Protein AF-A0A2V7WAG4-F1 (afdb_monomer_lite)

Foldseek 3Di:
DDDDDDPDPPWDAKDKKWKKKWKWKDALQHTDDIDIAIWMWTQGPVGIDIDSDDDVVFVVQQVVLVVLQNVLDDNHWTKMWMWMQMPVGIDIWIWTDDQHDIFIAGSVCSVVVVVLRVVQNVADADDDDDDQAQFKEKEPQLNCLQVCCQLPFVCVQVVHDDDDADPQKDKDWDWDQDFQHSVDDTGTHTAEIAIDGPDFDDDDDQHKYQDDWRHWDADNVQQKIKTWGPWIDTPRGTHHIDMDIDHSVQSRVFWRGFDDDKGWGRWDQDDDPNTTDIYTTIGGTTMGHGD

Structure (mmCIF, N/CA/C/O backbone):
data_AF-A0A2V7WAG4-F1
#
_entry.id   AF-A0A2V7WAG4-F1
#
loop_
_atom_site.group_PDB
_atom_site.id
_atom_site.type_symbol
_atom_site.label_atom_id
_atom_site.label_alt_id
_atom_site.label_comp_id
_atom_site.label_asym_id
_atom_site.label_entity_id
_atom_site.label_seq_id
_atom_site.pdbx_PDB_ins_code
_atom_site.Cartn_x
_atom_site.Cartn_y
_atom_site.Cartn_z
_atom_site.occupancy
_atom_site.B_iso_or_equiv
_atom_site.auth_seq_id
_atom_site.auth_comp_id
_atom_site.auth_asym_id
_atom_site.auth_atom_id
_atom_site.pdbx_PDB_model_num
ATOM 1 N N . MET A 1 1 ? 25.179 47.670 -33.819 1.00 42.16 1 MET A N 1
ATOM 2 C CA . MET A 1 1 ? 24.301 46.865 -32.946 1.00 42.16 1 MET A CA 1
ATOM 3 C C . MET A 1 1 ? 24.818 45.440 -32.989 1.00 42.16 1 MET A C 1
ATOM 5 O O . MET A 1 1 ? 24.729 44.817 -34.038 1.00 42.16 1 MET A O 1
ATOM 9 N N . ALA A 1 2 ? 25.477 44.987 -31.924 1.00 39.41 2 ALA A N 1
ATOM 10 C CA . ALA A 1 2 ? 25.965 43.616 -31.824 1.00 39.41 2 ALA A CA 1
ATOM 11 C C . ALA A 1 2 ? 24.781 42.707 -31.466 1.00 39.41 2 ALA A C 1
ATOM 13 O O . ALA A 1 2 ? 24.094 42.962 -30.478 1.00 39.41 2 ALA A O 1
ATOM 14 N N . GLY A 1 3 ? 24.513 41.707 -32.305 1.00 39.19 3 GLY A N 1
ATOM 15 C CA . GLY A 1 3 ? 23.484 40.703 -32.058 1.00 39.19 3 GLY A CA 1
ATOM 16 C C . GLY A 1 3 ? 23.883 39.831 -30.874 1.00 39.19 3 GLY A C 1
ATOM 17 O O . GLY A 1 3 ? 24.929 39.186 -30.898 1.00 39.19 3 GLY A O 1
ATOM 18 N N . VAL A 1 4 ? 23.058 39.836 -29.832 1.00 41.78 4 VAL A N 1
ATOM 19 C CA . VAL A 1 4 ? 23.161 38.889 -28.725 1.00 41.78 4 VAL A CA 1
ATOM 20 C C . VAL A 1 4 ? 22.587 37.569 -29.231 1.00 41.78 4 VAL A C 1
ATOM 22 O O . VAL A 1 4 ? 21.379 37.456 -29.426 1.00 41.78 4 VAL A O 1
ATOM 25 N N . ASN A 1 5 ? 23.452 36.588 -29.493 1.00 40.72 5 ASN A N 1
ATOM 26 C CA . ASN A 1 5 ? 23.004 35.213 -29.692 1.00 40.72 5 ASN A CA 1
ATOM 27 C C . ASN A 1 5 ? 22.366 34.724 -28.382 1.00 40.72 5 ASN A C 1
ATOM 29 O O . ASN A 1 5 ? 22.989 34.885 -27.327 1.00 40.72 5 ASN A O 1
ATOM 33 N N . PRO A 1 6 ? 21.154 34.142 -28.413 1.00 43.44 6 PRO A N 1
ATOM 34 C CA . PRO A 1 6 ? 20.588 33.520 -27.228 1.00 43.44 6 PRO A CA 1
ATOM 35 C C . PRO A 1 6 ? 21.504 32.373 -26.774 1.00 43.44 6 PRO A C 1
ATOM 37 O O . PRO A 1 6 ? 22.116 31.708 -27.619 1.00 43.44 6 PRO A O 1
ATOM 40 N N . PRO A 1 7 ? 21.638 32.144 -25.457 1.00 45.44 7 PRO A N 1
ATOM 41 C CA . PRO A 1 7 ? 22.428 31.037 -24.945 1.00 45.44 7 PRO A CA 1
ATOM 42 C C . PRO A 1 7 ? 21.893 29.733 -25.540 1.00 45.44 7 PRO A C 1
ATOM 44 O O . PRO A 1 7 ? 20.692 29.468 -25.501 1.00 45.44 7 PRO A O 1
ATOM 47 N N . SER A 1 8 ? 22.793 28.941 -26.124 1.00 45.19 8 SER A N 1
ATOM 48 C CA . SER A 1 8 ? 22.496 27.589 -26.585 1.00 45.19 8 SER A CA 1
ATOM 49 C C . SER A 1 8 ? 21.847 26.816 -25.441 1.00 45.19 8 SER A C 1
ATOM 51 O O . SER A 1 8 ? 22.480 26.645 -24.396 1.00 45.19 8 SER A O 1
ATOM 53 N N . ALA A 1 9 ? 20.599 26.379 -25.623 1.00 50.19 9 ALA A N 1
ATOM 54 C CA . ALA A 1 9 ? 19.928 25.512 -24.669 1.00 50.19 9 ALA A CA 1
ATOM 55 C C . ALA A 1 9 ? 20.849 24.321 -24.370 1.00 50.19 9 ALA A C 1
ATOM 57 O O . ALA A 1 9 ? 21.328 23.648 -25.288 1.00 50.19 9 ALA A O 1
ATOM 58 N N . ILE A 1 10 ? 21.161 24.118 -23.091 1.00 49.50 10 ILE A N 1
ATOM 59 C CA . ILE A 1 10 ? 21.919 22.959 -22.632 1.00 49.50 10 ILE A CA 1
ATOM 60 C C . ILE A 1 10 ? 21.050 21.748 -22.967 1.00 49.50 10 ILE A C 1
ATOM 62 O O . ILE A 1 10 ? 20.029 21.518 -22.325 1.00 49.50 10 ILE A O 1
ATOM 66 N N . ARG A 1 11 ? 21.412 21.013 -24.022 1.00 51.31 11 ARG A N 1
ATOM 67 C CA . ARG A 1 11 ? 20.738 19.764 -24.376 1.00 51.31 11 ARG A CA 1
ATOM 68 C C . ARG A 1 11 ? 21.044 18.758 -23.278 1.00 51.31 11 ARG A C 1
ATOM 70 O O . ARG A 1 11 ? 22.189 18.323 -23.147 1.00 51.31 11 ARG A O 1
ATOM 77 N N . HIS A 1 12 ? 20.043 18.426 -22.472 1.00 52.69 12 HIS A N 1
ATOM 78 C CA . HIS A 1 12 ? 20.159 17.303 -21.557 1.00 52.69 12 HIS A CA 1
ATOM 79 C C . HIS A 1 12 ? 20.354 16.029 -22.392 1.00 52.69 12 HIS A C 1
ATOM 81 O O . HIS A 1 12 ? 19.652 15.851 -23.391 1.00 52.69 12 HIS A O 1
ATOM 87 N N . PRO A 1 13 ? 21.340 15.177 -22.060 1.00 59.19 13 PRO A N 1
ATOM 88 C CA . PRO A 1 13 ? 21.496 13.908 -22.750 1.00 59.19 13 PRO A CA 1
ATOM 89 C C . PRO A 1 13 ? 20.219 13.079 -22.567 1.00 59.19 13 PRO A C 1
ATOM 91 O O . PRO A 1 13 ? 19.616 13.145 -21.491 1.00 59.19 13 PRO A O 1
ATOM 94 N N . PRO A 1 14 ? 19.808 12.310 -23.589 1.00 73.50 14 PRO A N 1
ATOM 95 C CA . PRO A 1 14 ? 18.609 11.501 -23.492 1.00 73.50 14 PRO A CA 1
ATOM 96 C C . PRO A 1 14 ? 18.731 10.522 -22.325 1.00 73.50 14 PRO A C 1
ATOM 98 O O . PRO A 1 14 ? 19.773 9.880 -22.148 1.00 73.50 14 PRO A O 1
ATOM 101 N N . SER A 1 15 ? 17.675 10.425 -21.521 1.00 87.06 15 SER A N 1
ATOM 102 C CA . SER A 1 15 ? 17.616 9.445 -20.440 1.00 87.06 15 SER A CA 1
ATOM 103 C C . SER A 1 15 ? 17.042 8.138 -20.978 1.00 87.06 15 SER A C 1
ATOM 105 O O . SER A 1 15 ? 16.131 8.146 -21.806 1.00 87.06 15 SER A O 1
ATOM 107 N N . VAL A 1 16 ? 17.615 7.011 -20.556 1.00 92.56 16 VAL A N 1
ATOM 108 C CA . VAL A 1 16 ? 17.183 5.682 -20.999 1.00 92.56 16 VAL A CA 1
ATOM 109 C C . VAL A 1 16 ? 16.690 4.899 -19.796 1.00 92.56 16 VAL A C 1
ATOM 111 O O . VAL A 1 16 ? 17.447 4.665 -18.855 1.00 92.56 16 VAL A O 1
ATOM 114 N N . PHE A 1 17 ? 15.439 4.461 -19.862 1.00 94.38 17 PHE A N 1
ATOM 115 C CA . PHE A 1 17 ? 14.805 3.600 -18.875 1.00 94.38 17 PHE A CA 1
ATOM 116 C C . PHE A 1 17 ? 14.528 2.236 -19.499 1.00 94.38 17 PHE A C 1
ATOM 118 O O . PHE A 1 17 ? 13.952 2.151 -20.581 1.00 94.38 17 PHE A O 1
ATOM 125 N N . ARG A 1 18 ? 14.919 1.156 -18.822 1.00 96.94 18 ARG A N 1
ATOM 126 C CA . ARG A 1 18 ? 14.630 -0.222 -19.247 1.00 96.94 18 ARG A CA 1
ATOM 127 C C . ARG A 1 18 ? 13.940 -0.957 -18.127 1.00 96.94 18 ARG A C 1
ATOM 129 O O . ARG A 1 18 ? 14.266 -0.740 -16.962 1.00 96.94 18 ARG A O 1
ATOM 136 N N . ILE A 1 19 ? 13.026 -1.846 -18.485 1.00 97.69 19 ILE A N 1
ATOM 137 C CA . ILE A 1 19 ? 12.268 -2.636 -17.523 1.00 97.69 19 ILE A CA 1
ATOM 138 C C . ILE A 1 19 ? 11.941 -4.013 -18.089 1.00 97.69 19 ILE A C 1
ATOM 140 O O . ILE A 1 19 ? 11.668 -4.172 -19.279 1.00 97.69 19 ILE A O 1
ATOM 144 N N . ALA A 1 20 ? 11.922 -4.998 -17.205 1.00 98.25 20 ALA A N 1
ATOM 145 C CA . ALA A 1 20 ? 11.266 -6.273 -17.394 1.00 98.25 20 ALA A CA 1
ATOM 146 C C . ALA A 1 20 ? 10.364 -6.548 -16.186 1.00 98.25 20 ALA A C 1
ATOM 148 O O . ALA A 1 20 ? 10.735 -6.266 -15.047 1.00 98.25 20 ALA A O 1
ATOM 149 N N . THR A 1 21 ? 9.195 -7.126 -16.437 1.00 97.81 21 THR A N 1
ATOM 150 C CA . THR A 1 21 ? 8.233 -7.519 -15.409 1.00 97.81 21 THR A CA 1
ATOM 151 C C . THR A 1 21 ? 7.697 -8.908 -15.710 1.00 97.81 21 THR A C 1
ATOM 153 O O . THR A 1 21 ? 7.225 -9.183 -16.816 1.00 97.81 21 THR A O 1
ATOM 156 N N . ARG A 1 22 ? 7.734 -9.783 -14.708 1.00 98.12 22 ARG A N 1
ATOM 157 C CA . ARG A 1 22 ? 7.033 -11.067 -14.698 1.00 98.12 22 ARG A CA 1
ATOM 158 C C . ARG A 1 22 ? 5.894 -11.005 -13.700 1.00 98.12 22 ARG A C 1
ATOM 160 O O . ARG A 1 22 ? 6.076 -10.510 -12.594 1.00 98.12 22 ARG A O 1
ATOM 167 N N . ASP A 1 23 ? 4.747 -11.524 -14.103 1.00 98.19 23 ASP A N 1
ATOM 168 C CA . ASP A 1 23 ? 3.525 -11.506 -13.307 1.00 98.19 23 ASP A CA 1
ATOM 169 C C . ASP A 1 23 ? 2.837 -12.867 -13.416 1.00 98.19 23 ASP A C 1
ATOM 171 O O . ASP A 1 23 ? 2.588 -13.363 -14.518 1.00 98.19 23 ASP A O 1
ATOM 175 N N . GLU A 1 24 ? 2.582 -13.499 -12.276 1.00 98.62 24 GLU A N 1
ATOM 176 C CA . GLU A 1 24 ? 1.956 -14.812 -12.199 1.00 98.62 24 GLU A CA 1
ATOM 177 C C . GLU A 1 24 ? 0.808 -14.824 -11.197 1.00 98.62 24 GLU A C 1
ATOM 179 O O . GLU A 1 24 ? 0.957 -14.406 -10.050 1.00 98.62 24 GLU A O 1
ATOM 184 N N . LEU A 1 25 ? -0.327 -15.391 -11.604 1.00 98.56 25 LEU A N 1
ATOM 185 C CA . LEU A 1 25 ? -1.456 -15.644 -10.718 1.00 98.56 25 LEU A CA 1
ATOM 186 C C . LEU A 1 25 ? -1.533 -17.129 -10.388 1.00 98.56 25 LEU A C 1
ATOM 188 O O . LEU A 1 25 ? -1.676 -17.976 -11.271 1.00 98.56 25 LEU A O 1
ATOM 192 N N . TRP A 1 26 ? -1.529 -17.427 -9.099 1.00 98.50 26 TRP A N 1
ATOM 193 C CA . TRP A 1 26 ? -1.640 -18.757 -8.534 1.00 98.50 26 TRP A CA 1
ATOM 194 C C . TRP A 1 26 ? -2.916 -18.867 -7.701 1.00 98.50 26 TRP A C 1
ATOM 196 O O . TRP A 1 26 ? -3.309 -17.946 -6.983 1.00 98.50 26 TRP A O 1
ATOM 206 N N . LEU A 1 27 ? -3.569 -20.022 -7.766 1.00 97.88 27 LEU A N 1
ATOM 207 C CA . LEU A 1 27 ? -4.697 -20.358 -6.909 1.00 97.88 27 LEU A CA 1
ATOM 208 C C . LEU A 1 27 ? -4.468 -21.734 -6.312 1.00 97.88 27 LEU A C 1
ATOM 210 O O . LEU A 1 27 ? -4.423 -22.728 -7.036 1.00 97.88 27 LEU A O 1
ATOM 214 N N . ARG A 1 28 ? -4.342 -21.784 -4.985 1.00 95.19 28 ARG A N 1
ATOM 215 C CA . ARG A 1 28 ? -4.135 -23.023 -4.229 1.00 95.19 28 ARG A CA 1
ATOM 216 C C . ARG A 1 28 ? -2.980 -23.861 -4.799 1.00 95.19 28 ARG A C 1
ATOM 218 O O . ARG A 1 28 ? -3.128 -25.045 -5.093 1.00 95.19 28 ARG A O 1
ATOM 225 N N . GLY A 1 29 ? -1.848 -23.198 -5.048 1.00 94.56 29 GLY A N 1
ATOM 226 C CA . GLY A 1 29 ? -0.629 -23.826 -5.560 1.00 94.56 29 GLY A CA 1
ATOM 227 C C . GLY A 1 29 ? -0.660 -24.193 -7.047 1.00 94.56 29 GLY A C 1
ATOM 228 O O . GLY A 1 29 ? 0.323 -24.734 -7.548 1.00 94.56 29 GLY A O 1
ATOM 229 N N . ARG A 1 30 ? -1.741 -23.883 -7.773 1.00 97.56 30 ARG A N 1
ATOM 230 C CA . ARG A 1 30 ? -1.834 -24.059 -9.226 1.00 97.56 30 ARG A CA 1
ATOM 231 C C . ARG A 1 30 ? -1.650 -22.726 -9.944 1.00 97.56 30 ARG A C 1
ATOM 233 O O . ARG A 1 30 ? -2.389 -21.783 -9.676 1.00 97.56 30 ARG A O 1
ATOM 240 N N . LEU A 1 31 ? -0.723 -22.684 -10.898 1.00 98.31 31 LEU A N 1
ATOM 241 C CA . LEU A 1 31 ? -0.564 -21.551 -11.806 1.00 98.31 31 LEU A CA 1
ATOM 242 C C . LEU A 1 31 ? -1.807 -21.429 -12.698 1.00 98.31 31 LEU A C 1
ATOM 244 O O . LEU A 1 31 ? -2.205 -22.394 -13.358 1.00 98.31 31 LEU A O 1
ATOM 248 N N . LEU A 1 32 ? -2.421 -20.251 -12.694 1.00 98.25 32 LEU A N 1
ATOM 249 C CA . LEU A 1 32 ? -3.572 -19.908 -13.526 1.00 98.25 32 LEU A CA 1
ATOM 250 C C . LEU A 1 32 ? -3.175 -19.026 -14.705 1.00 98.25 32 LEU A C 1
ATOM 252 O O . LEU A 1 32 ? -3.677 -19.218 -15.807 1.00 98.25 32 LEU A O 1
ATOM 256 N N . GLU A 1 33 ? -2.284 -18.068 -14.471 1.00 98.25 33 GLU A N 1
ATOM 257 C CA . GLU A 1 33 ? -1.888 -17.080 -15.465 1.00 98.25 33 GLU A CA 1
ATOM 258 C C . GLU A 1 33 ? -0.413 -16.726 -15.316 1.00 98.25 33 GLU A C 1
ATOM 260 O O . GLU A 1 33 ? 0.108 -16.681 -14.203 1.00 98.25 33 GLU A O 1
ATOM 265 N N . ARG A 1 34 ? 0.238 -16.447 -16.447 1.00 98.12 34 ARG A N 1
ATOM 266 C CA . ARG A 1 34 ? 1.614 -15.966 -16.516 1.00 98.12 34 ARG A CA 1
ATOM 267 C C . ARG A 1 34 ? 1.735 -14.912 -17.607 1.00 98.12 34 ARG A C 1
ATOM 269 O O . ARG A 1 34 ? 1.354 -15.163 -18.749 1.00 98.12 34 ARG A O 1
ATOM 276 N N . ARG A 1 35 ? 2.303 -13.762 -17.261 1.00 97.94 35 ARG A N 1
ATOM 277 C CA . ARG A 1 35 ? 2.575 -12.644 -18.164 1.00 97.94 35 ARG A CA 1
ATOM 278 C C . ARG A 1 35 ? 4.047 -12.264 -18.094 1.00 97.94 35 ARG A C 1
ATOM 280 O O . ARG A 1 35 ? 4.700 -12.396 -17.058 1.00 97.94 35 ARG A O 1
ATOM 287 N N . LEU A 1 36 ? 4.551 -11.783 -19.221 1.00 97.31 36 LEU A N 1
ATOM 288 C CA . LEU A 1 36 ? 5.862 -11.169 -19.332 1.00 97.31 36 LEU A CA 1
ATOM 289 C C . LEU A 1 36 ? 5.705 -9.853 -20.088 1.00 97.31 36 LEU A C 1
ATOM 291 O O . LEU A 1 36 ? 5.103 -9.831 -21.158 1.00 97.31 36 LEU A O 1
ATOM 295 N N . SER A 1 37 ? 6.259 -8.786 -19.526 1.00 97.00 37 SER A N 1
ATOM 296 C CA . SER A 1 37 ? 6.371 -7.475 -20.157 1.00 97.00 37 SER A CA 1
ATOM 297 C C . SER A 1 37 ? 7.828 -7.032 -20.110 1.00 97.00 37 SER A C 1
ATOM 299 O O . SER A 1 37 ? 8.527 -7.310 -19.137 1.00 97.00 37 SER A O 1
ATOM 301 N N . HIS A 1 38 ? 8.305 -6.373 -21.158 1.00 97.44 38 HIS A N 1
ATOM 302 C CA . HIS A 1 38 ? 9.614 -5.734 -21.179 1.00 97.44 38 HIS A CA 1
ATOM 303 C C . HIS A 1 38 ? 9.615 -4.589 -22.185 1.00 97.44 38 HIS A C 1
ATOM 305 O O . HIS A 1 38 ? 8.849 -4.605 -23.150 1.00 97.44 38 HIS A O 1
ATOM 311 N N . GLY A 1 39 ? 10.494 -3.621 -21.972 1.00 97.44 39 GLY A N 1
ATOM 312 C CA . GLY A 1 39 ? 10.664 -2.531 -22.913 1.00 97.44 39 GLY A CA 1
ATOM 313 C C . GLY A 1 39 ? 11.714 -1.522 -22.489 1.00 97.44 39 GLY A C 1
ATOM 314 O O . GLY A 1 39 ? 12.306 -1.598 -21.408 1.00 97.44 39 GLY A O 1
ATOM 315 N N . GLU A 1 40 ? 11.913 -0.557 -23.373 1.00 97.31 40 GLU A N 1
ATOM 316 C CA . GLU A 1 40 ? 12.813 0.575 -23.216 1.00 97.31 40 GLU A CA 1
ATOM 317 C C . GLU A 1 40 ? 12.048 1.865 -23.513 1.00 97.31 40 GLU A C 1
ATOM 319 O O . GLU A 1 40 ? 11.269 1.924 -24.465 1.00 97.31 40 GLU A O 1
ATOM 324 N N . ALA A 1 41 ? 12.292 2.892 -22.707 1.00 95.56 41 ALA A N 1
ATOM 325 C CA . ALA A 1 41 ? 11.860 4.256 -22.951 1.00 95.56 41 ALA A CA 1
ATOM 326 C C . ALA A 1 41 ? 13.095 5.145 -23.099 1.00 95.56 41 ALA A C 1
ATOM 328 O O . ALA A 1 41 ? 13.961 5.153 -22.221 1.00 95.56 41 ALA A O 1
ATOM 329 N N . ILE A 1 42 ? 13.164 5.892 -24.196 1.00 94.25 42 ILE A N 1
ATOM 330 C CA . ILE A 1 42 ? 14.172 6.930 -24.411 1.00 94.25 42 ILE A CA 1
ATOM 331 C C . ILE A 1 42 ? 13.458 8.272 -24.325 1.00 94.25 42 ILE A C 1
ATOM 333 O O . ILE A 1 42 ? 12.490 8.505 -25.048 1.00 94.25 42 ILE A O 1
ATOM 337 N N . GLU A 1 43 ? 13.921 9.128 -23.423 1.00 89.75 43 GLU A N 1
ATOM 338 C CA . GLU A 1 43 ? 13.369 10.460 -23.197 1.00 89.75 43 GLU A CA 1
ATOM 339 C C . GLU A 1 43 ? 14.365 11.520 -23.659 1.00 89.75 43 GLU A C 1
ATOM 341 O O . GLU A 1 43 ? 15.512 11.531 -23.206 1.00 89.75 43 GLU A O 1
ATOM 346 N N . ASP A 1 44 ? 13.927 12.396 -24.560 1.00 87.62 44 ASP A N 1
ATOM 347 C CA . ASP A 1 44 ? 14.706 13.505 -25.107 1.00 87.62 44 ASP A CA 1
ATOM 348 C C . ASP A 1 44 ? 13.900 14.821 -25.132 1.00 87.62 44 ASP A C 1
ATOM 350 O O . ASP A 1 44 ? 12.832 14.932 -24.532 1.00 87.62 44 ASP A O 1
ATOM 354 N N . GLU A 1 45 ? 14.421 15.853 -25.809 1.00 86.50 45 GLU A N 1
ATOM 355 C CA . GLU A 1 45 ? 13.761 17.166 -25.913 1.00 86.50 45 GLU A CA 1
ATOM 356 C C . GLU A 1 45 ? 12.421 17.141 -26.678 1.00 86.50 45 GLU A C 1
ATOM 358 O O . GLU A 1 45 ? 11.649 18.097 -26.593 1.00 86.50 45 GLU A O 1
ATOM 363 N N . TYR A 1 46 ? 12.137 16.067 -27.418 1.00 85.94 46 TYR A N 1
ATOM 364 C CA . TYR A 1 46 ? 10.938 15.896 -28.237 1.00 85.94 46 TYR A CA 1
ATOM 365 C C . TYR A 1 46 ? 9.893 14.977 -27.592 1.00 85.94 46 TYR A C 1
ATOM 367 O O . TYR A 1 46 ? 8.754 14.937 -28.065 1.00 85.94 46 TYR A O 1
ATOM 375 N N . GLY A 1 47 ? 10.245 14.276 -26.511 1.00 87.19 47 GLY A N 1
ATOM 376 C CA . GLY A 1 47 ? 9.321 13.489 -25.700 1.00 87.19 47 GLY A CA 1
ATOM 377 C C . GLY A 1 47 ? 9.862 12.112 -25.327 1.00 87.19 47 GLY A C 1
ATOM 378 O O . GLY A 1 47 ? 11.066 11.901 -25.216 1.00 87.19 47 GLY A O 1
ATOM 379 N N . ILE A 1 48 ? 8.941 11.169 -25.107 1.00 90.25 48 ILE A N 1
ATOM 380 C CA . ILE A 1 48 ? 9.247 9.792 -24.705 1.00 90.25 48 ILE A CA 1
ATOM 381 C C . ILE A 1 48 ? 8.930 8.852 -25.867 1.00 90.25 48 ILE A C 1
ATOM 383 O O . ILE A 1 48 ? 7.789 8.785 -26.329 1.00 90.25 48 ILE A O 1
ATOM 387 N N . ILE A 1 49 ? 9.927 8.085 -26.303 1.00 93.75 49 ILE A N 1
ATOM 388 C CA . ILE A 1 49 ? 9.766 7.011 -27.285 1.00 93.75 49 ILE A CA 1
ATOM 389 C C . ILE A 1 49 ? 9.888 5.674 -26.559 1.00 93.75 49 ILE A C 1
ATOM 391 O O . ILE A 1 49 ? 10.952 5.328 -26.047 1.00 93.75 49 ILE A O 1
ATOM 395 N N . ALA A 1 50 ? 8.789 4.922 -26.532 1.00 95.06 50 ALA A N 1
ATOM 396 C CA . ALA A 1 50 ? 8.708 3.605 -25.916 1.00 95.06 50 ALA A CA 1
ATOM 397 C C . ALA A 1 50 ? 8.802 2.500 -26.977 1.00 95.06 50 ALA A C 1
ATOM 399 O O . ALA A 1 50 ? 8.104 2.536 -27.992 1.00 95.06 50 ALA A O 1
ATOM 400 N N . THR A 1 51 ? 9.635 1.492 -26.732 1.00 95.81 51 THR A N 1
ATOM 401 C CA . THR A 1 51 ? 9.788 0.314 -27.595 1.00 95.81 51 THR A CA 1
ATOM 402 C C . THR A 1 51 ? 9.739 -0.963 -26.766 1.00 95.81 51 THR A C 1
ATOM 404 O O . THR A 1 51 ? 10.200 -0.983 -25.628 1.00 95.81 51 THR A O 1
ATOM 407 N N . ASP A 1 52 ? 9.245 -2.061 -27.341 1.00 96.06 52 ASP A N 1
ATOM 408 C CA . ASP A 1 52 ? 9.211 -3.382 -26.685 1.00 96.06 52 ASP A CA 1
ATOM 409 C C . ASP A 1 52 ? 10.600 -4.067 -26.683 1.00 96.06 52 ASP A C 1
ATOM 411 O O . ASP A 1 52 ? 10.726 -5.288 -26.811 1.00 96.06 52 ASP A O 1
ATOM 415 N N . SER A 1 53 ? 11.671 -3.276 -26.575 1.00 96.25 53 SER A N 1
ATOM 416 C CA . SER A 1 53 ? 13.052 -3.752 -26.567 1.00 96.25 53 SER A CA 1
ATOM 417 C C . SER A 1 53 ? 13.303 -4.689 -25.389 1.00 96.25 53 SER A C 1
ATOM 419 O O . SER A 1 53 ? 12.826 -4.482 -24.272 1.00 96.25 53 SER A O 1
ATOM 421 N N . ARG A 1 54 ? 14.046 -5.762 -25.650 1.00 96.75 54 ARG A N 1
ATOM 422 C CA . ARG A 1 54 ? 14.302 -6.828 -24.684 1.00 96.75 54 ARG A CA 1
ATOM 423 C C . ARG A 1 54 ? 15.690 -6.681 -24.072 1.00 96.75 54 ARG A C 1
ATOM 425 O O . ARG A 1 54 ? 16.672 -6.582 -24.801 1.00 96.75 54 ARG A O 1
ATOM 432 N N . ASP A 1 55 ? 15.760 -6.769 -22.747 1.00 97.62 55 ASP A N 1
ATOM 433 C CA . ASP A 1 55 ? 17.007 -6.834 -21.982 1.00 97.62 55 ASP A CA 1
ATOM 434 C C . ASP A 1 55 ? 17.084 -8.176 -21.231 1.00 97.62 55 ASP A C 1
ATOM 436 O O . ASP A 1 55 ? 16.362 -8.417 -20.258 1.00 97.62 55 ASP A O 1
ATOM 440 N N . ASP A 1 56 ? 17.942 -9.082 -21.708 1.00 98.00 56 ASP A N 1
ATOM 441 C CA . ASP A 1 56 ? 18.082 -10.428 -21.139 1.00 98.00 56 ASP A CA 1
ATOM 442 C C . ASP A 1 56 ? 18.656 -10.429 -19.714 1.00 98.00 56 ASP A C 1
ATOM 444 O O 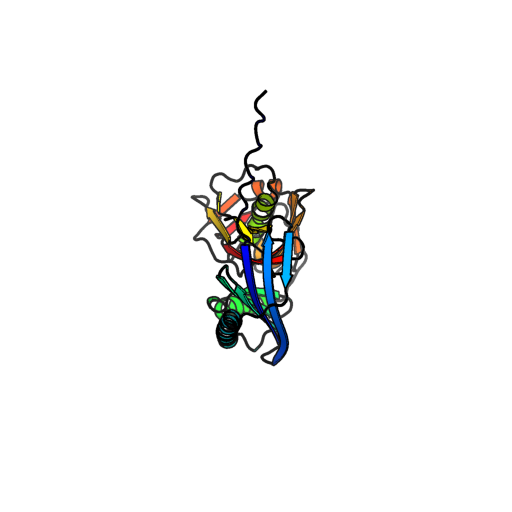. ASP A 1 56 ? 18.345 -11.331 -18.931 1.00 98.00 56 ASP A O 1
ATOM 448 N N . ALA A 1 57 ? 19.452 -9.421 -19.341 1.00 98.06 57 ALA A N 1
ATOM 449 C CA . ALA A 1 57 ? 19.976 -9.313 -17.984 1.00 98.06 57 ALA A CA 1
ATOM 450 C C . ALA A 1 57 ? 18.862 -8.955 -16.990 1.00 98.06 57 ALA A C 1
ATOM 452 O O . ALA A 1 57 ? 18.790 -9.562 -15.916 1.00 98.06 57 ALA A O 1
ATOM 453 N N . LEU A 1 58 ? 17.954 -8.041 -17.360 1.00 98.31 58 LEU A N 1
ATOM 454 C CA . LEU A 1 58 ? 16.776 -7.721 -16.545 1.00 98.31 58 LEU A CA 1
ATOM 455 C C . LEU A 1 58 ? 15.833 -8.923 -16.415 1.00 98.31 58 LEU A C 1
ATOM 457 O O . LEU A 1 58 ? 15.377 -9.231 -15.314 1.00 98.31 58 LEU A O 1
ATOM 461 N N . LEU A 1 59 ? 15.606 -9.667 -17.501 1.00 98.12 59 LEU A N 1
ATOM 462 C CA . LEU A 1 59 ? 14.793 -10.888 -17.455 1.00 98.12 59 LEU A CA 1
ATOM 463 C C . LEU A 1 59 ? 15.373 -11.940 -16.506 1.00 98.12 59 LEU A C 1
ATOM 465 O O . LEU A 1 59 ? 14.631 -12.532 -15.722 1.00 98.12 59 LEU A O 1
ATOM 469 N N . ALA A 1 60 ? 16.693 -12.134 -16.528 1.00 98.25 60 ALA A N 1
ATOM 470 C CA . ALA A 1 60 ? 17.363 -13.054 -15.618 1.00 98.25 60 ALA A CA 1
ATOM 471 C C . ALA A 1 60 ? 17.245 -12.618 -14.146 1.00 98.25 60 ALA A C 1
ATOM 473 O O . ALA A 1 60 ? 17.209 -13.475 -13.262 1.00 98.25 60 ALA A O 1
ATOM 474 N N . ILE A 1 61 ? 17.195 -11.309 -13.858 1.00 98.31 61 ILE A N 1
ATOM 475 C CA . ILE A 1 61 ? 16.898 -10.795 -12.511 1.00 98.31 61 ILE A CA 1
ATOM 476 C C . ILE A 1 61 ? 15.458 -11.146 -12.125 1.00 98.31 61 ILE A C 1
ATOM 478 O O . ILE A 1 61 ? 15.257 -11.750 -11.072 1.00 98.31 61 ILE A O 1
ATOM 482 N N . CYS A 1 62 ? 14.477 -10.856 -12.989 1.00 97.94 62 CYS A N 1
ATOM 483 C CA . CYS A 1 62 ? 13.078 -11.216 -12.746 1.00 97.94 62 CYS A CA 1
ATOM 484 C C . CYS A 1 62 ? 12.906 -12.715 -12.482 1.00 97.94 62 CYS A C 1
ATOM 486 O O . CYS A 1 62 ? 12.161 -13.085 -11.584 1.00 97.94 62 CYS A O 1
ATOM 488 N N . ASP A 1 63 ? 13.592 -13.586 -13.227 1.00 98.25 63 ASP A N 1
ATOM 489 C CA . ASP A 1 63 ? 13.518 -15.037 -13.019 1.00 98.25 63 ASP A CA 1
ATOM 490 C C . ASP A 1 63 ? 14.029 -15.464 -11.635 1.00 98.25 63 ASP A C 1
ATOM 492 O O . ASP A 1 63 ? 13.411 -16.308 -10.985 1.00 98.25 63 ASP A O 1
ATOM 496 N N . ARG A 1 64 ? 15.113 -14.849 -11.140 1.00 98.25 64 ARG A N 1
ATOM 497 C CA . ARG A 1 64 ? 15.611 -15.114 -9.779 1.00 98.25 64 ARG A CA 1
ATOM 498 C C . ARG A 1 64 ? 14.629 -14.645 -8.713 1.00 98.25 64 ARG A C 1
ATOM 500 O O . ARG A 1 64 ? 14.379 -15.371 -7.756 1.00 98.25 64 ARG A O 1
ATOM 507 N N . GLU A 1 65 ? 14.058 -13.460 -8.884 1.00 98.31 65 GLU A N 1
ATOM 508 C CA . GLU A 1 65 ? 13.077 -12.915 -7.945 1.00 98.31 65 GLU A CA 1
ATOM 509 C C . GLU A 1 65 ? 11.765 -13.709 -7.938 1.00 98.31 65 GLU A C 1
ATOM 511 O O . GLU A 1 65 ? 11.221 -13.994 -6.872 1.00 98.31 65 GLU A O 1
ATOM 516 N N . MET A 1 66 ? 11.297 -14.158 -9.106 1.00 98.44 66 MET A N 1
ATOM 517 C CA . MET A 1 66 ? 10.157 -15.069 -9.209 1.00 98.44 66 MET A CA 1
ATOM 518 C C . MET A 1 66 ? 10.411 -16.373 -8.453 1.00 98.44 66 MET A C 1
ATOM 520 O O . MET A 1 66 ? 9.538 -16.805 -7.705 1.00 98.44 66 MET A O 1
ATOM 524 N N . GLN A 1 67 ? 11.606 -16.962 -8.580 1.00 98.38 67 GLN A N 1
ATOM 525 C CA . GLN A 1 67 ? 11.958 -18.173 -7.838 1.00 98.38 67 GLN A CA 1
ATOM 526 C C . GLN A 1 67 ? 11.925 -17.939 -6.321 1.00 98.38 67 GLN A C 1
ATOM 528 O O . GLN A 1 67 ? 11.323 -18.728 -5.595 1.00 98.38 67 GLN A O 1
ATOM 533 N N . ARG A 1 68 ? 12.496 -16.825 -5.838 1.00 98.06 68 ARG A N 1
ATOM 534 C CA . ARG A 1 68 ? 12.441 -16.453 -4.410 1.00 98.06 68 ARG A CA 1
ATOM 535 C C . ARG A 1 68 ? 11.000 -16.340 -3.908 1.00 98.06 68 ARG A C 1
ATOM 537 O O . ARG A 1 68 ? 10.687 -16.802 -2.814 1.00 98.06 68 ARG A O 1
ATOM 544 N N . MET A 1 69 ? 10.113 -15.750 -4.708 1.00 98.44 69 MET A N 1
ATOM 545 C CA . MET A 1 69 ? 8.693 -15.651 -4.374 1.00 98.44 69 MET A CA 1
ATOM 546 C C . MET A 1 69 ? 7.965 -16.996 -4.438 1.00 98.44 69 MET A C 1
ATOM 548 O O . MET A 1 69 ? 7.109 -17.247 -3.593 1.00 98.44 69 MET A O 1
ATOM 552 N N . HIS A 1 70 ? 8.297 -17.882 -5.383 1.00 98.31 70 HIS A N 1
ATOM 553 C CA . HIS A 1 70 ? 7.753 -19.246 -5.421 1.00 98.31 70 HIS A CA 1
ATOM 554 C C . HIS A 1 70 ? 8.096 -20.032 -4.159 1.00 98.31 70 HIS A C 1
ATOM 556 O O . HIS A 1 70 ? 7.232 -20.739 -3.637 1.00 98.31 70 HIS A O 1
ATOM 562 N N . ASP A 1 71 ? 9.321 -19.882 -3.657 1.00 98.00 71 ASP A N 1
ATOM 563 C CA . ASP A 1 71 ? 9.783 -20.554 -2.441 1.00 98.00 71 ASP A CA 1
ATOM 564 C C . ASP A 1 71 ? 9.036 -20.051 -1.191 1.00 98.00 71 ASP A C 1
ATOM 566 O O . ASP A 1 71 ? 8.745 -20.833 -0.286 1.00 98.00 71 ASP A O 1
ATOM 570 N N . ALA A 1 72 ? 8.665 -18.765 -1.166 1.00 97.81 72 ALA A N 1
ATOM 571 C CA . ALA A 1 72 ? 7.933 -18.127 -0.069 1.00 97.81 72 ALA A CA 1
ATOM 572 C C . ALA A 1 72 ? 6.394 -18.220 -0.183 1.00 97.81 72 ALA A C 1
ATOM 574 O O . ALA A 1 72 ? 5.675 -17.864 0.753 1.00 97.81 72 ALA A O 1
ATOM 575 N N . MET A 1 73 ? 5.859 -18.661 -1.326 1.00 97.75 73 MET A N 1
ATOM 576 C CA . MET A 1 73 ? 4.428 -18.589 -1.634 1.00 97.75 73 MET A CA 1
ATOM 577 C C . MET A 1 73 ? 3.577 -19.564 -0.801 1.00 97.75 73 MET A C 1
ATOM 579 O O . MET A 1 73 ? 3.782 -20.782 -0.882 1.00 97.75 73 MET A O 1
ATOM 583 N N . PRO A 1 74 ? 2.526 -19.085 -0.098 1.00 97.06 74 PRO A N 1
ATOM 584 C CA . PRO A 1 74 ? 1.565 -19.979 0.536 1.00 97.06 74 PRO A CA 1
ATOM 585 C C . PRO A 1 74 ? 0.744 -20.735 -0.515 1.00 97.06 74 PRO A C 1
ATOM 587 O O . PRO A 1 74 ? 0.201 -20.160 -1.460 1.00 97.06 74 PRO A O 1
ATOM 590 N N . ARG A 1 75 ? 0.639 -22.057 -0.349 1.00 95.31 75 ARG A N 1
ATOM 591 C CA . ARG A 1 75 ? 0.043 -22.954 -1.355 1.00 95.31 75 ARG A CA 1
ATOM 592 C C . ARG A 1 75 ? -1.463 -23.142 -1.219 1.00 95.31 75 ARG A C 1
ATOM 594 O O . ARG A 1 75 ? -2.061 -23.735 -2.103 1.00 95.31 75 ARG A O 1
ATOM 601 N N . ASP A 1 76 ? -2.086 -22.662 -0.154 1.00 95.62 76 ASP A N 1
ATOM 602 C CA . ASP A 1 76 ? -3.524 -22.784 0.117 1.00 95.62 76 ASP A CA 1
ATOM 603 C C . ASP A 1 76 ? -4.305 -21.472 -0.102 1.00 95.62 76 ASP A C 1
ATOM 605 O O . ASP A 1 76 ? -5.523 -21.440 0.071 1.00 95.62 76 ASP A O 1
ATOM 609 N N . ALA A 1 77 ? -3.637 -20.421 -0.590 1.00 96.88 77 ALA A N 1
ATOM 610 C CA . ALA A 1 77 ? -4.220 -19.109 -0.875 1.00 96.88 77 ALA A CA 1
ATOM 611 C C . ALA A 1 77 ? -4.355 -18.817 -2.383 1.00 96.88 77 ALA A C 1
ATOM 613 O O . ALA A 1 77 ? -3.866 -19.561 -3.242 1.00 96.88 77 ALA A O 1
ATOM 614 N N . ARG A 1 78 ? -5.024 -17.707 -2.720 1.00 98.19 78 ARG A N 1
ATOM 615 C CA . ARG A 1 78 ? -4.863 -17.045 -4.025 1.00 98.19 78 ARG A CA 1
ATOM 616 C C . ARG A 1 78 ? -3.659 -16.117 -3.919 1.00 98.19 78 ARG A C 1
ATOM 618 O O . ARG A 1 78 ? -3.649 -15.275 -3.031 1.00 98.19 78 ARG A O 1
ATOM 625 N N . VAL A 1 79 ? -2.674 -16.239 -4.802 1.00 98.44 79 VAL A N 1
ATOM 626 C CA . VAL A 1 79 ? -1.455 -15.423 -4.741 1.00 98.44 79 VAL A CA 1
ATOM 627 C C . VAL A 1 79 ? -1.130 -14.849 -6.111 1.00 98.44 79 VAL A C 1
ATOM 629 O O . VAL A 1 79 ? -1.071 -15.594 -7.083 1.00 98.44 79 VAL A O 1
ATOM 632 N N . ARG A 1 80 ? -0.912 -13.537 -6.201 1.00 98.25 80 ARG A N 1
ATOM 633 C CA . ARG A 1 80 ? -0.323 -12.898 -7.383 1.00 98.25 80 ARG A CA 1
ATOM 634 C C . ARG A 1 80 ? 1.116 -12.513 -7.082 1.00 98.25 80 ARG A C 1
ATOM 636 O O . ARG A 1 80 ? 1.346 -11.831 -6.092 1.00 98.25 80 ARG A O 1
ATOM 643 N N . LEU A 1 81 ? 2.054 -12.955 -7.905 1.00 98.44 81 LEU A N 1
ATOM 644 C CA . LEU A 1 81 ? 3.482 -12.679 -7.780 1.00 98.44 81 LEU A CA 1
ATOM 645 C C . LEU A 1 81 ? 3.881 -11.712 -8.886 1.00 98.44 81 LEU A C 1
ATOM 647 O O . LEU A 1 81 ? 3.579 -11.984 -10.044 1.00 98.44 81 LEU A O 1
ATOM 651 N N . VAL A 1 82 ? 4.563 -10.622 -8.548 1.00 97.88 82 VAL A N 1
ATOM 652 C CA . VAL A 1 82 ? 5.056 -9.642 -9.520 1.00 97.88 82 VAL A CA 1
ATOM 653 C C . VAL A 1 82 ? 6.524 -9.352 -9.232 1.00 97.88 82 VAL A C 1
ATOM 655 O O . VAL A 1 82 ? 6.864 -8.836 -8.170 1.00 97.88 82 VAL A O 1
ATOM 658 N N . ALA A 1 83 ? 7.397 -9.701 -10.175 1.00 98.12 83 ALA A N 1
ATOM 659 C CA . ALA A 1 83 ? 8.820 -9.381 -10.137 1.00 98.12 83 ALA A CA 1
ATOM 660 C C . ALA A 1 83 ? 9.138 -8.359 -11.222 1.00 98.12 83 ALA A C 1
ATOM 662 O O . ALA A 1 83 ? 8.960 -8.646 -12.408 1.00 98.12 83 ALA A O 1
ATOM 663 N N . THR A 1 84 ? 9.677 -7.212 -10.832 1.00 97.12 84 THR A N 1
ATOM 664 C CA . THR A 1 84 ? 10.089 -6.147 -11.744 1.00 97.12 84 THR A CA 1
ATOM 665 C C . THR A 1 84 ? 11.574 -5.867 -11.574 1.00 97.12 84 THR A C 1
ATOM 667 O O . THR A 1 84 ? 12.049 -5.646 -10.464 1.00 97.12 84 THR A O 1
ATOM 670 N N . ALA A 1 85 ? 12.310 -5.841 -12.680 1.00 97.50 85 ALA A N 1
ATOM 671 C CA . ALA A 1 85 ? 13.697 -5.404 -12.738 1.00 97.50 85 ALA A CA 1
ATOM 672 C C . ALA A 1 85 ? 13.803 -4.249 -13.731 1.00 97.50 85 ALA A C 1
ATOM 674 O O . ALA A 1 85 ? 13.296 -4.337 -14.846 1.00 97.50 85 ALA A O 1
ATOM 675 N N . SER A 1 86 ? 14.457 -3.167 -13.334 1.00 95.44 86 SER A N 1
ATOM 676 C CA . SER A 1 86 ? 14.602 -1.961 -14.143 1.00 95.44 86 SER A CA 1
ATOM 677 C C . SER A 1 86 ? 15.976 -1.328 -13.963 1.00 95.44 86 SER A C 1
ATOM 679 O O . SER A 1 86 ? 16.749 -1.737 -13.093 1.00 95.44 86 SER A O 1
ATOM 681 N N . THR A 1 87 ? 16.263 -0.291 -14.749 1.00 92.19 87 THR A N 1
ATOM 682 C CA . THR A 1 87 ? 17.440 0.573 -14.551 1.00 92.19 87 THR A CA 1
ATOM 683 C C . THR A 1 87 ? 17.499 1.196 -13.158 1.00 92.19 87 THR A C 1
ATOM 685 O O . THR A 1 87 ? 18.588 1.490 -12.673 1.00 92.19 87 THR A O 1
ATOM 688 N N . ASP A 1 88 ? 16.349 1.339 -12.498 1.00 87.75 88 ASP A N 1
ATOM 689 C CA . ASP A 1 88 ? 16.220 2.037 -11.217 1.00 87.75 88 ASP A CA 1
ATOM 690 C C . ASP A 1 88 ? 16.245 1.071 -10.023 1.00 87.75 88 ASP A C 1
ATOM 692 O O . ASP A 1 88 ? 16.209 1.489 -8.865 1.00 87.75 88 ASP A O 1
ATOM 696 N N . GLY A 1 89 ? 16.315 -0.236 -10.290 1.00 92.06 89 GLY A N 1
ATOM 697 C CA . GLY A 1 89 ? 16.377 -1.273 -9.271 1.00 92.06 89 GLY A CA 1
ATOM 698 C C . GLY A 1 89 ? 15.413 -2.423 -9.522 1.00 92.06 89 GLY A C 1
ATOM 699 O O . GLY A 1 89 ? 14.871 -2.606 -10.612 1.00 92.06 89 GLY A O 1
ATOM 700 N N . THR A 1 90 ? 15.238 -3.242 -8.490 1.00 94.44 90 THR A N 1
ATOM 701 C CA . THR A 1 90 ? 14.438 -4.471 -8.523 1.00 94.44 90 THR A CA 1
ATOM 702 C C . THR A 1 90 ? 13.377 -4.430 -7.428 1.00 94.44 90 THR A C 1
ATOM 704 O O . THR A 1 90 ? 13.651 -3.959 -6.325 1.00 94.44 90 THR A O 1
ATOM 707 N N . SER A 1 91 ? 12.179 -4.930 -7.720 1.00 94.19 91 SER A N 1
ATOM 708 C CA . SER A 1 91 ? 11.096 -5.098 -6.755 1.00 94.19 91 SER A CA 1
ATOM 709 C C . SER A 1 91 ? 10.394 -6.442 -6.938 1.00 94.19 91 SER A C 1
ATOM 711 O O . SER A 1 91 ? 10.261 -6.950 -8.053 1.00 94.19 91 SER A O 1
ATOM 713 N N . SER A 1 92 ? 9.934 -6.999 -5.819 1.00 96.50 92 SER A N 1
ATOM 714 C CA . SER A 1 92 ? 9.303 -8.317 -5.748 1.00 96.50 92 SER A CA 1
ATOM 715 C C . SER A 1 92 ? 8.125 -8.236 -4.795 1.00 96.50 92 SER A C 1
ATOM 717 O O . SER A 1 92 ? 8.313 -8.002 -3.598 1.00 96.50 92 SER A O 1
ATOM 719 N N . THR A 1 93 ? 6.911 -8.394 -5.317 1.00 96.81 93 THR A N 1
ATOM 720 C CA . THR A 1 93 ? 5.690 -8.302 -4.520 1.00 96.81 93 THR A CA 1
ATOM 721 C C . THR A 1 93 ? 4.763 -9.481 -4.700 1.00 96.81 93 THR A C 1
ATOM 723 O O . THR A 1 93 ? 4.653 -10.093 -5.760 1.00 96.81 93 THR A O 1
ATOM 726 N N . MET A 1 94 ? 4.067 -9.790 -3.613 1.00 97.81 94 MET A N 1
ATOM 727 C CA . MET A 1 94 ? 3.126 -10.887 -3.507 1.00 97.81 94 MET A CA 1
ATOM 728 C C . MET A 1 94 ? 1.808 -10.334 -2.983 1.00 97.81 94 MET A C 1
ATOM 730 O O . MET A 1 94 ? 1.754 -9.819 -1.874 1.00 97.81 94 MET A O 1
ATOM 734 N N . THR A 1 95 ? 0.732 -10.441 -3.753 1.00 97.75 95 THR A N 1
ATOM 735 C CA . THR A 1 95 ? -0.621 -10.183 -3.249 1.00 97.75 95 THR A CA 1
ATOM 736 C C . THR A 1 95 ? -1.234 -11.504 -2.824 1.00 97.75 95 THR A C 1
ATOM 738 O O . THR A 1 95 ? -1.529 -12.339 -3.678 1.00 97.75 95 THR A O 1
ATOM 741 N N . ILE A 1 96 ? -1.422 -11.708 -1.525 1.00 98.19 96 ILE A N 1
ATOM 742 C CA . ILE A 1 96 ? -1.995 -12.925 -0.948 1.00 98.19 96 ILE A CA 1
ATOM 743 C C . ILE A 1 96 ? -3.449 -12.636 -0.579 1.00 98.19 96 ILE A C 1
ATOM 745 O O . ILE A 1 96 ? -3.728 -11.688 0.147 1.00 98.19 96 ILE A O 1
ATOM 749 N N . GLY A 1 97 ? -4.375 -13.445 -1.088 1.00 97.44 97 GLY A N 1
ATOM 750 C CA . GLY A 1 97 ? -5.809 -13.323 -0.850 1.00 97.44 97 GLY A CA 1
ATOM 751 C C . GLY A 1 97 ? -6.411 -14.583 -0.234 1.00 97.44 97 GLY A C 1
ATOM 752 O O . GLY A 1 97 ? -6.147 -15.702 -0.692 1.00 97.44 97 GLY A O 1
ATOM 753 N N . LEU A 1 98 ? -7.263 -14.392 0.773 1.00 96.19 98 LEU A N 1
ATOM 754 C CA . LEU A 1 98 ? -7.955 -15.452 1.500 1.00 96.19 98 LEU A CA 1
ATOM 755 C C . LEU A 1 98 ? -9.336 -14.966 1.964 1.00 96.19 98 LEU A C 1
ATOM 757 O O . LEU A 1 98 ? -9.438 -13.945 2.631 1.00 96.19 98 LEU A O 1
ATOM 761 N N . ARG A 1 99 ? -10.399 -15.701 1.603 1.00 92.44 99 ARG A N 1
ATOM 762 C CA . ARG A 1 99 ? -11.798 -15.445 2.024 1.00 92.44 99 ARG A CA 1
ATOM 763 C C . ARG A 1 99 ? -12.240 -13.969 1.934 1.00 92.44 99 ARG A C 1
ATOM 765 O O . ARG A 1 99 ? -12.873 -13.448 2.838 1.00 92.44 99 ARG A O 1
ATOM 772 N N . GLY A 1 100 ? -11.906 -13.296 0.832 1.00 91.19 100 GLY A N 1
ATOM 773 C CA . GLY A 1 100 ? -12.294 -11.897 0.594 1.00 91.19 100 GLY A CA 1
ATOM 774 C C . GLY A 1 100 ? -11.354 -10.850 1.200 1.00 91.19 100 GLY A C 1
ATOM 775 O O . GLY A 1 100 ? -11.461 -9.686 0.839 1.00 91.19 100 GLY A O 1
ATOM 776 N N . LEU A 1 101 ? -10.393 -11.251 2.035 1.00 95.62 101 LEU A N 1
ATOM 777 C CA . LEU A 1 101 ? -9.311 -10.389 2.505 1.00 95.62 101 LEU A CA 1
ATOM 778 C C . LEU A 1 101 ? -8.091 -10.521 1.591 1.00 95.62 101 LEU A C 1
ATOM 780 O O . LEU A 1 101 ? -7.836 -11.589 1.021 1.00 95.62 101 LEU A O 1
ATOM 784 N N . SER A 1 102 ? -7.304 -9.454 1.482 1.00 96.44 102 SER A N 1
ATOM 785 C CA . SER A 1 102 ? -6.035 -9.478 0.759 1.00 96.44 102 SER A CA 1
ATOM 786 C C . SER A 1 102 ? -4.989 -8.584 1.397 1.00 96.44 102 SER A C 1
ATOM 788 O O . SER A 1 102 ? -5.308 -7.536 1.947 1.00 96.44 102 SER A O 1
ATOM 790 N N . ILE A 1 103 ? -3.736 -8.996 1.258 1.00 96.81 103 ILE A N 1
ATOM 791 C CA . ILE A 1 103 ? -2.553 -8.267 1.695 1.00 96.81 103 ILE A CA 1
ATOM 792 C C . ILE A 1 103 ? -1.542 -8.252 0.548 1.00 96.81 103 ILE A C 1
ATOM 794 O O . ILE A 1 103 ? -1.349 -9.271 -0.119 1.00 96.81 103 ILE A O 1
ATOM 798 N N . VAL A 1 104 ? -0.856 -7.127 0.351 1.00 96.75 104 VAL A N 1
ATOM 799 C CA . VAL A 1 104 ? 0.353 -7.058 -0.477 1.00 96.75 104 VAL A CA 1
ATOM 800 C C . VAL A 1 104 ? 1.579 -7.179 0.426 1.00 96.75 104 VAL A C 1
ATOM 802 O O . VAL A 1 104 ? 1.645 -6.590 1.498 1.00 96.75 104 VAL A O 1
ATOM 805 N N . THR A 1 105 ? 2.563 -7.974 0.028 1.00 97.06 105 THR A N 1
ATOM 806 C CA . THR A 1 105 ? 3.766 -8.241 0.821 1.00 97.06 105 THR A CA 1
ATOM 807 C C . THR A 1 105 ? 4.990 -8.484 -0.064 1.00 97.06 105 THR A C 1
ATOM 809 O O . THR A 1 105 ? 4.897 -8.458 -1.290 1.00 97.06 105 THR A O 1
ATOM 812 N N . SER A 1 106 ? 6.146 -8.690 0.561 1.00 95.94 106 SER A N 1
ATOM 813 C CA . SER A 1 106 ? 7.396 -9.124 -0.052 1.00 95.94 106 SER A CA 1
ATOM 814 C C . SER A 1 106 ? 7.683 -10.590 0.322 1.00 95.94 106 SER A C 1
ATOM 816 O O . SER A 1 106 ? 7.159 -11.081 1.331 1.00 95.94 106 SER A O 1
ATOM 818 N N . PRO A 1 107 ? 8.517 -11.318 -0.443 1.00 96.56 107 PRO A N 1
ATOM 819 C CA . PRO A 1 107 ? 8.837 -12.715 -0.136 1.00 96.56 107 PRO A CA 1
ATOM 820 C C . PRO A 1 107 ? 9.436 -12.918 1.261 1.00 96.56 107 PRO A C 1
ATOM 822 O O . PRO A 1 107 ? 9.189 -13.942 1.890 1.00 96.56 107 PRO A O 1
ATOM 825 N N . GLU A 1 108 ? 10.173 -11.937 1.784 1.00 96.31 108 GLU A N 1
ATOM 826 C CA . GLU A 1 108 ? 10.787 -11.996 3.115 1.00 96.31 108 GLU A CA 1
ATOM 827 C C . GLU A 1 108 ? 9.752 -12.015 4.249 1.00 96.31 108 GLU A C 1
ATOM 829 O O . GLU A 1 108 ? 10.012 -12.582 5.309 1.00 96.31 108 GLU A O 1
ATOM 834 N N . HIS A 1 109 ? 8.578 -11.416 4.030 1.00 96.75 109 HIS A N 1
ATOM 835 C CA . HIS A 1 109 ? 7.531 -11.266 5.046 1.00 96.75 109 HIS A CA 1
ATOM 836 C C . HIS A 1 109 ? 6.316 -12.172 4.801 1.00 96.75 109 HIS A C 1
ATOM 838 O O . HIS A 1 109 ? 5.450 -12.283 5.671 1.00 96.75 109 HIS A O 1
ATOM 844 N N . ALA A 1 110 ? 6.272 -12.870 3.660 1.00 97.12 110 ALA A N 1
ATOM 845 C CA . ALA A 1 110 ? 5.116 -13.638 3.205 1.00 97.12 110 ALA A CA 1
ATOM 846 C C . ALA A 1 110 ? 4.565 -14.610 4.259 1.00 97.12 110 ALA A C 1
ATOM 848 O O . ALA A 1 110 ? 3.353 -14.690 4.436 1.00 97.12 110 ALA A O 1
ATOM 849 N N . SER A 1 111 ? 5.431 -15.313 4.999 1.00 97.38 111 SER A N 1
ATOM 850 C CA . SER A 1 111 ? 4.984 -16.256 6.033 1.00 97.38 111 SER A CA 1
ATOM 851 C C . SER A 1 111 ? 4.284 -15.568 7.209 1.00 97.38 111 SER A C 1
ATOM 853 O O . SER A 1 111 ? 3.295 -16.098 7.711 1.00 97.38 111 SER A O 1
ATOM 855 N N . VAL A 1 112 ? 4.799 -14.424 7.669 1.00 96.56 112 VAL A N 1
ATOM 856 C CA . VAL A 1 112 ? 4.243 -13.695 8.823 1.00 96.56 112 VAL A CA 1
ATOM 857 C C . VAL A 1 112 ? 2.921 -13.042 8.437 1.00 96.56 112 VAL A C 1
ATOM 859 O O . VAL A 1 112 ? 1.926 -13.195 9.140 1.00 96.56 112 VAL A O 1
ATOM 862 N N . ASP A 1 113 ? 2.873 -12.387 7.278 1.00 97.31 113 ASP A N 1
ATOM 863 C CA . ASP A 1 113 ? 1.644 -11.735 6.822 1.00 97.31 113 ASP A CA 1
ATOM 864 C C . ASP A 1 113 ? 0.561 -12.733 6.441 1.00 97.31 113 ASP A C 1
ATOM 866 O O . ASP A 1 113 ? -0.623 -12.466 6.630 1.00 97.31 113 ASP A O 1
ATOM 870 N N . TYR A 1 114 ? 0.949 -13.896 5.914 1.00 97.38 114 TYR A N 1
ATOM 871 C CA . TYR A 1 114 ? -0.011 -14.949 5.638 1.00 97.38 114 TYR A CA 1
ATOM 872 C C . TYR A 1 114 ? -0.628 -15.506 6.923 1.00 97.38 114 TYR A C 1
ATOM 874 O O . TYR A 1 114 ? -1.831 -15.763 6.949 1.00 97.38 114 TYR A O 1
ATOM 882 N N . ALA A 1 115 ? 0.157 -15.653 7.995 1.00 96.81 115 ALA A N 1
ATOM 883 C CA . ALA A 1 115 ? -0.369 -16.043 9.301 1.00 96.81 115 ALA A CA 1
ATOM 884 C C . ALA A 1 115 ? -1.384 -15.013 9.823 1.00 96.81 115 ALA A C 1
ATOM 886 O O . ALA A 1 115 ? -2.507 -15.394 10.148 1.00 96.81 115 ALA A O 1
ATOM 887 N N . LEU A 1 116 ? -1.047 -13.717 9.775 1.00 95.44 116 LEU A N 1
ATOM 888 C CA . LEU A 1 116 ? -1.979 -12.635 10.110 1.00 95.44 116 LEU A CA 1
ATOM 889 C C . LEU A 1 116 ? -3.260 -12.711 9.264 1.00 95.44 116 LEU A C 1
ATOM 891 O O . LEU A 1 116 ? -4.365 -12.674 9.799 1.00 95.44 116 LEU A O 1
ATOM 895 N N . LEU A 1 117 ? -3.135 -12.856 7.940 1.00 96.69 117 LEU A N 1
ATOM 896 C CA . LEU A 1 117 ? -4.288 -12.931 7.041 1.00 96.69 117 LEU A CA 1
ATOM 897 C C . LEU A 1 117 ? -5.206 -14.112 7.380 1.00 96.69 117 LEU A C 1
ATOM 899 O O . LEU A 1 117 ? -6.426 -13.971 7.321 1.00 96.69 117 LEU A O 1
ATOM 903 N N . ARG A 1 118 ? -4.635 -15.270 7.736 1.00 96.94 118 ARG A N 1
ATOM 904 C CA . ARG A 1 118 ? -5.397 -16.449 8.170 1.00 96.94 118 ARG A CA 1
ATOM 905 C C . ARG A 1 118 ? -6.148 -16.193 9.465 1.00 96.94 118 ARG A C 1
ATOM 907 O O . ARG A 1 118 ? -7.342 -16.462 9.508 1.00 96.94 118 ARG A O 1
ATOM 914 N N . GLU A 1 119 ? -5.477 -15.642 10.474 1.00 95.50 119 GLU A N 1
ATOM 915 C CA . GLU A 1 119 ? -6.104 -15.301 11.756 1.00 95.50 119 GLU A CA 1
ATOM 916 C C . GLU A 1 119 ? -7.291 -14.352 11.562 1.00 95.50 119 GLU A C 1
ATOM 918 O O . GLU A 1 119 ? -8.353 -14.546 12.151 1.00 95.50 119 GLU A O 1
ATOM 923 N N . LEU A 1 120 ? -7.144 -13.354 10.686 1.00 95.25 120 LEU A N 1
ATOM 924 C CA . LEU A 1 120 ? -8.230 -12.435 10.355 1.00 95.25 120 LEU A CA 1
ATOM 925 C C . LEU A 1 120 ? -9.369 -13.130 9.595 1.00 95.25 120 LEU A C 1
ATOM 927 O O . LEU A 1 120 ? -10.532 -12.885 9.905 1.00 95.25 120 LEU A O 1
ATOM 931 N N . ALA A 1 121 ? -9.042 -14.000 8.636 1.00 94.19 121 ALA A N 1
ATOM 932 C CA . ALA A 1 121 ? -10.004 -14.714 7.795 1.00 94.19 121 ALA A CA 1
ATOM 933 C C . ALA A 1 121 ? -10.736 -15.869 8.505 1.00 94.19 121 ALA A C 1
ATOM 935 O O . ALA A 1 121 ? -11.722 -16.385 7.972 1.00 94.19 121 ALA A O 1
ATOM 936 N N . ASP A 1 122 ? -10.249 -16.325 9.661 1.00 93.50 122 ASP A N 1
ATOM 937 C CA . ASP A 1 122 ? -10.885 -17.371 10.474 1.00 93.50 122 ASP A CA 1
ATOM 938 C C . ASP A 1 122 ? -11.973 -16.823 11.415 1.00 93.50 122 ASP A C 1
ATOM 940 O O . ASP A 1 122 ? -12.716 -17.603 12.013 1.00 93.50 122 ASP A O 1
ATOM 944 N N . VAL A 1 123 ? -12.116 -15.497 11.510 1.00 92.00 123 VAL A N 1
ATOM 945 C CA . VAL A 1 123 ? -13.154 -14.840 12.311 1.00 92.00 123 VAL A CA 1
ATOM 946 C C . VAL A 1 123 ? -14.183 -14.191 11.394 1.00 92.00 123 VAL A C 1
ATOM 948 O O . VAL A 1 123 ? -13.914 -13.163 10.775 1.00 92.00 123 VAL A O 1
ATOM 951 N N . GLU A 1 124 ? -15.381 -14.769 11.347 1.00 91.19 124 GLU A N 1
ATOM 952 C CA . GLU A 1 124 ? -16.500 -14.208 10.588 1.00 91.19 124 GLU A CA 1
ATOM 953 C C . GLU A 1 124 ? -16.975 -12.875 11.197 1.00 91.19 124 GLU A C 1
ATOM 955 O O . GLU A 1 124 ? -17.098 -12.766 12.425 1.00 91.19 124 GLU A O 1
ATOM 960 N N . PRO A 1 125 ? -17.276 -11.861 10.368 1.00 91.56 125 PRO A N 1
ATOM 961 C CA . PRO A 1 125 ? -17.919 -10.642 10.833 1.00 91.56 125 PRO A CA 1
ATOM 962 C C . PRO A 1 125 ? -19.275 -10.899 11.486 1.00 91.56 125 PRO A C 1
ATOM 964 O O . PRO A 1 125 ? -20.060 -11.733 11.038 1.00 91.56 125 PRO A O 1
ATOM 967 N N . SER A 1 126 ? -19.566 -10.153 12.550 1.00 89.69 126 SER A N 1
ATOM 968 C CA . SER A 1 126 ? -20.814 -10.279 13.299 1.00 89.69 126 SER A CA 1
ATOM 969 C C . SER A 1 126 ? -21.283 -8.928 13.837 1.00 89.69 126 SER A C 1
ATOM 971 O O . SER A 1 126 ? -20.468 -8.093 14.222 1.00 89.69 126 SER A O 1
ATOM 973 N N . GLY A 1 127 ? -22.600 -8.742 13.929 1.00 81.75 127 GLY A N 1
ATOM 974 C CA . GLY A 1 127 ? -23.204 -7.519 14.462 1.00 81.75 127 GLY A CA 1
ATOM 975 C C . GLY A 1 127 ? -23.555 -6.486 13.393 1.00 81.75 127 GLY A C 1
ATOM 976 O O . GLY A 1 127 ? -23.521 -6.766 12.195 1.00 81.75 127 GLY A O 1
ATOM 977 N N . GLU A 1 128 ? -23.955 -5.307 13.858 1.00 84.88 128 GLU A N 1
ATOM 978 C CA . GLU A 1 128 ? -24.329 -4.169 13.019 1.00 84.88 128 GLU A CA 1
ATOM 979 C C . GLU A 1 128 ? -23.127 -3.248 12.786 1.00 84.88 128 GLU A C 1
ATOM 9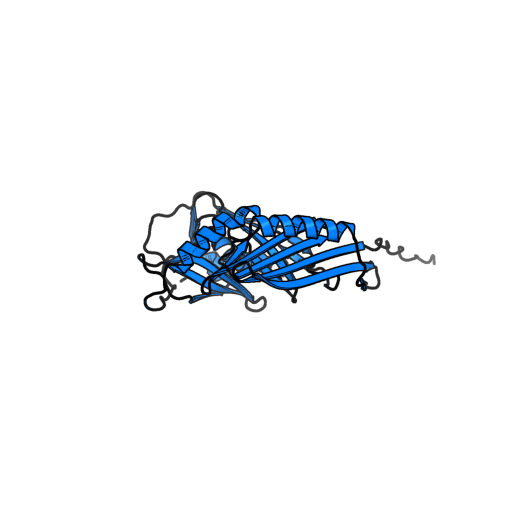81 O O . GLU A 1 128 ? -22.157 -3.258 13.548 1.00 84.88 128 GLU A O 1
ATOM 986 N N . LEU A 1 129 ? -23.197 -2.457 11.713 1.00 85.56 129 LEU A N 1
ATOM 987 C CA . LEU A 1 129 ? -22.245 -1.377 11.471 1.00 85.56 129 LEU A CA 1
ATOM 988 C C . LEU A 1 129 ? -22.303 -0.378 12.629 1.00 85.56 129 LEU A C 1
ATOM 990 O O . LEU A 1 129 ? -23.384 -0.002 13.081 1.00 85.56 129 LEU A O 1
ATOM 994 N N . ILE A 1 130 ? -21.131 0.043 13.093 1.00 86.12 130 ILE A N 1
ATOM 995 C CA . ILE A 1 130 ? -20.990 1.039 14.152 1.00 86.12 130 ILE A CA 1
ATOM 996 C C . ILE A 1 130 ? -20.711 2.386 13.494 1.00 86.12 130 ILE A C 1
ATOM 998 O O . ILE A 1 130 ? -19.868 2.474 12.602 1.00 86.12 130 ILE A O 1
ATOM 1002 N N . ASP A 1 131 ? -21.410 3.423 13.950 1.00 92.69 131 ASP A N 1
ATOM 1003 C CA . ASP A 1 131 ? -21.029 4.800 13.660 1.00 92.69 131 ASP A CA 1
ATOM 1004 C C . ASP A 1 131 ? -19.700 5.102 14.365 1.00 92.69 131 ASP A C 1
ATOM 1006 O O . ASP A 1 131 ? -19.601 5.021 15.592 1.00 92.69 131 ASP A O 1
ATOM 1010 N N . TYR A 1 132 ? -18.660 5.379 13.582 1.00 94.31 132 TYR A N 1
ATOM 1011 C CA . TYR A 1 132 ? -17.316 5.597 14.104 1.00 94.31 132 TYR A CA 1
ATOM 1012 C C . TYR A 1 132 ? -17.132 7.000 14.704 1.00 94.31 132 TYR A C 1
ATOM 1014 O O . TYR A 1 132 ? -16.147 7.228 15.411 1.00 94.31 132 TYR A O 1
ATOM 1022 N N . HIS A 1 133 ? -18.050 7.940 14.452 1.00 96.12 133 HIS A N 1
ATOM 1023 C CA . HIS A 1 133 ? -17.967 9.288 15.005 1.00 96.12 133 HIS A CA 1
ATOM 1024 C C . HIS A 1 133 ? -18.109 9.263 16.533 1.00 96.12 133 HIS A C 1
ATOM 1026 O O . HIS A 1 133 ? -18.977 8.604 17.106 1.00 96.12 133 HIS A O 1
ATOM 1032 N N . GLY A 1 134 ? -17.213 9.970 17.224 1.00 95.50 134 GLY A N 1
ATOM 1033 C CA . GLY A 1 134 ? -17.142 9.993 18.685 1.00 95.50 134 GLY A CA 1
ATOM 1034 C C . GLY A 1 134 ? -16.588 8.716 19.330 1.00 95.50 134 GLY A C 1
ATOM 1035 O O . GLY A 1 134 ? -16.453 8.673 20.555 1.00 95.50 134 GLY A O 1
ATOM 1036 N N . VAL A 1 135 ? -16.224 7.697 18.544 1.00 96.50 135 VAL A N 1
ATOM 1037 C CA . VAL A 1 135 ? -15.614 6.457 19.038 1.00 96.50 135 VAL A CA 1
ATOM 1038 C C . VAL A 1 135 ? -14.109 6.481 18.749 1.00 96.50 135 VAL A C 1
ATOM 1040 O O . VAL A 1 135 ? -13.709 6.683 17.602 1.00 96.50 135 VAL A O 1
ATOM 1043 N N . PRO A 1 136 ? -13.236 6.258 19.750 1.00 97.06 136 PRO A N 1
ATOM 1044 C CA . PRO A 1 136 ? -11.807 6.133 19.494 1.00 97.06 136 PRO A CA 1
ATOM 1045 C C . PRO A 1 136 ? -11.513 4.975 18.535 1.00 97.06 136 PRO A C 1
ATOM 1047 O O . PRO A 1 136 ? -12.008 3.862 18.719 1.00 97.06 136 PRO A O 1
ATOM 1050 N N . ILE A 1 137 ? -10.664 5.219 17.543 1.00 98.12 137 ILE A N 1
ATOM 1051 C CA . ILE A 1 137 ? -10.183 4.210 16.599 1.00 98.12 137 ILE A CA 1
ATOM 1052 C C . ILE A 1 137 ? -8.699 3.990 16.856 1.00 98.12 137 ILE A C 1
ATOM 1054 O O . ILE A 1 137 ? -7.910 4.930 16.786 1.00 98.12 137 ILE A O 1
ATOM 1058 N N . VAL A 1 138 ? -8.314 2.750 17.141 1.00 97.69 138 VAL A N 1
ATOM 1059 C CA . VAL A 1 138 ? -6.923 2.338 17.322 1.00 97.69 138 VAL A CA 1
ATOM 1060 C C . VAL A 1 138 ? -6.453 1.589 16.082 1.00 97.69 138 VAL A C 1
ATOM 1062 O O . VAL A 1 138 ? -6.970 0.532 15.727 1.00 97.69 138 VAL A O 1
ATOM 1065 N N . TRP A 1 139 ? -5.425 2.122 15.439 1.00 97.75 139 TRP A N 1
ATOM 1066 C CA . TRP A 1 139 ? -4.828 1.582 14.227 1.00 97.75 139 TRP A CA 1
ATOM 1067 C C . TRP A 1 139 ? -3.699 0.623 14.594 1.00 97.75 139 TRP A C 1
ATOM 1069 O O . TRP A 1 139 ? -2.628 1.038 15.043 1.00 97.75 139 TRP A O 1
ATOM 1079 N N . ARG A 1 140 ? -3.937 -0.680 14.436 1.00 96.69 140 ARG A N 1
ATOM 1080 C CA . ARG A 1 140 ? -2.982 -1.746 14.775 1.00 96.69 140 ARG A CA 1
ATOM 1081 C C . ARG A 1 140 ? -2.164 -2.163 13.554 1.00 96.69 140 ARG A C 1
ATOM 1083 O O . ARG A 1 140 ? -2.512 -1.844 12.420 1.00 96.69 140 ARG A O 1
ATOM 1090 N N . ASN A 1 141 ? -1.081 -2.907 13.785 1.00 95.38 141 ASN A N 1
ATOM 1091 C CA . ASN A 1 141 ? -0.270 -3.547 12.737 1.00 95.38 141 ASN A CA 1
ATOM 1092 C C . ASN A 1 141 ? 0.286 -2.575 11.678 1.00 95.38 141 ASN A C 1
ATOM 1094 O O . ASN A 1 141 ? 0.463 -2.951 10.525 1.00 95.38 141 ASN A O 1
ATOM 1098 N N . GLY A 1 142 ? 0.514 -1.311 12.048 1.00 96.62 142 GLY A N 1
ATOM 1099 C CA . GLY A 1 142 ? 0.952 -0.263 11.124 1.00 96.62 142 GLY A CA 1
ATOM 1100 C C . GLY A 1 142 ? -0.134 0.258 10.175 1.00 96.62 142 GLY A C 1
ATOM 1101 O O . GLY A 1 142 ? 0.176 1.074 9.315 1.00 96.62 142 GLY A O 1
ATOM 1102 N N . SER A 1 143 ? -1.401 -0.152 10.320 1.00 97.88 143 SER A N 1
ATOM 1103 C CA . SER A 1 143 ? -2.504 0.234 9.416 1.00 97.88 143 SER A CA 1
ATOM 1104 C C . SER A 1 143 ? -2.736 1.742 9.293 1.00 97.88 143 SER A C 1
ATOM 1106 O O . SER A 1 143 ? -3.179 2.201 8.241 1.00 97.88 143 SER A O 1
ATOM 1108 N N . ALA A 1 144 ? -2.353 2.532 10.304 1.00 97.75 144 ALA A N 1
ATOM 1109 C CA . ALA A 1 144 ? -2.360 3.994 10.224 1.00 97.75 144 ALA A CA 1
ATOM 1110 C C . ALA A 1 144 ? -1.493 4.535 9.078 1.00 97.75 144 ALA A C 1
ATOM 1112 O O . ALA A 1 144 ? -1.731 5.638 8.597 1.00 97.75 144 ALA A O 1
ATOM 1113 N N . ALA A 1 145 ? -0.509 3.770 8.601 1.00 98.00 145 ALA A N 1
ATOM 1114 C CA . ALA A 1 145 ? 0.304 4.171 7.465 1.00 98.00 145 ALA A CA 1
ATOM 1115 C C . ALA A 1 145 ? -0.534 4.359 6.190 1.00 98.00 145 ALA A C 1
ATOM 1117 O O . ALA A 1 145 ? -0.170 5.197 5.376 1.00 98.00 145 ALA A O 1
ATOM 1118 N N . VAL A 1 146 ? -1.658 3.642 6.029 1.00 98.19 146 VAL A N 1
ATOM 1119 C CA . VAL A 1 146 ? -2.586 3.848 4.900 1.00 98.19 146 VAL A CA 1
ATOM 1120 C C . VAL A 1 146 ? -3.362 5.154 5.071 1.00 98.19 146 VAL A C 1
ATOM 1122 O O . VAL A 1 146 ? -3.420 5.948 4.144 1.00 98.19 146 VAL A O 1
ATOM 1125 N N . LEU A 1 147 ? -3.863 5.447 6.278 1.00 98.44 147 LEU A N 1
ATOM 1126 C CA . LEU A 1 147 ? -4.487 6.744 6.578 1.00 98.44 147 LEU A CA 1
ATOM 1127 C C . LEU A 1 147 ? -3.549 7.910 6.239 1.00 98.44 147 LEU A C 1
ATOM 1129 O O . LEU A 1 147 ? -3.952 8.864 5.582 1.00 98.44 147 LEU A O 1
ATOM 1133 N N . LEU A 1 148 ? -2.286 7.825 6.661 1.00 98.31 148 LEU A N 1
ATOM 1134 C CA . LEU A 1 148 ? -1.289 8.862 6.395 1.00 98.31 148 LEU A CA 1
ATOM 1135 C C . LEU A 1 148 ? -0.842 8.883 4.924 1.00 98.31 148 LEU A C 1
ATOM 1137 O O . LEU A 1 148 ? -0.479 9.944 4.417 1.00 98.31 148 LEU A O 1
ATOM 1141 N N . HIS A 1 149 ? -0.890 7.748 4.224 1.00 98.12 149 HIS A N 1
ATOM 1142 C CA . HIS A 1 149 ? -0.625 7.672 2.786 1.00 98.12 149 HIS A CA 1
ATOM 1143 C C . HIS A 1 149 ? -1.609 8.541 2.008 1.00 98.12 149 HIS A C 1
ATOM 1145 O O . HIS A 1 149 ? -1.188 9.401 1.233 1.00 98.12 149 HIS A O 1
ATOM 1151 N N . GLU A 1 150 ? -2.900 8.383 2.287 1.00 98.19 150 GLU A N 1
ATOM 1152 C CA . GLU A 1 150 ? -3.942 9.182 1.647 1.00 98.19 150 GLU A CA 1
ATOM 1153 C C . GLU A 1 150 ? -3.928 10.635 2.140 1.00 98.19 150 GLU A C 1
ATOM 1155 O O . GLU A 1 150 ? -4.028 11.571 1.352 1.00 98.19 150 GLU A O 1
ATOM 1160 N N . ALA A 1 151 ? -3.765 10.851 3.449 1.00 98.12 151 ALA A N 1
ATOM 1161 C CA . ALA A 1 151 ? -3.944 12.171 4.052 1.00 98.12 151 ALA A CA 1
ATOM 1162 C C . ALA A 1 151 ? -2.707 13.086 3.979 1.00 98.12 151 ALA A C 1
ATOM 1164 O O . ALA A 1 151 ? -2.845 14.303 4.085 1.00 98.12 151 ALA A O 1
ATOM 1165 N N . ILE A 1 152 ? -1.501 12.540 3.812 1.00 97.75 152 ILE A N 1
ATOM 1166 C CA . ILE A 1 152 ? -0.248 13.308 3.681 1.00 97.75 152 ILE A CA 1
ATOM 1167 C C . ILE A 1 152 ? 0.412 13.000 2.348 1.00 97.75 152 ILE A C 1
ATOM 1169 O O . ILE A 1 152 ? 0.766 13.913 1.604 1.00 97.75 152 ILE A O 1
ATOM 1173 N N . GLY A 1 153 ? 0.571 11.713 2.055 1.00 96.88 153 GLY A N 1
ATOM 1174 C CA . GLY A 1 153 ? 1.377 11.233 0.949 1.00 96.88 153 GLY A CA 1
ATOM 1175 C C . GLY A 1 153 ? 0.916 11.738 -0.413 1.00 96.88 153 GLY A C 1
ATOM 1176 O O . GLY A 1 153 ? 1.643 12.477 -1.076 1.00 96.88 153 GLY A O 1
ATOM 1177 N N . HIS A 1 154 ? -0.308 11.398 -0.807 1.00 96.75 154 HIS A N 1
ATOM 1178 C CA . HIS A 1 154 ? -0.888 11.877 -2.059 1.00 96.75 154 HIS A CA 1
ATOM 1179 C C . HIS A 1 154 ? -0.944 13.411 -2.167 1.00 96.75 154 HIS A C 1
ATOM 1181 O O . HIS A 1 154 ? -0.479 13.937 -3.180 1.00 96.75 154 HIS A O 1
ATOM 1187 N N . PRO A 1 155 ? -1.405 14.165 -1.150 1.00 96.69 155 PRO A N 1
ATOM 1188 C CA . PRO A 1 155 ? -1.357 15.624 -1.188 1.00 96.69 155 PRO A CA 1
ATOM 1189 C C . PRO A 1 155 ? 0.032 16.207 -1.480 1.00 96.69 155 PRO A C 1
ATOM 1191 O O . PRO A 1 155 ? 0.122 17.214 -2.181 1.00 96.69 155 PRO A O 1
ATOM 1194 N N . LEU A 1 156 ? 1.111 15.586 -0.984 1.00 96.06 156 LEU A N 1
ATOM 1195 C CA . LEU A 1 156 ? 2.480 16.006 -1.304 1.00 96.06 156 LEU A CA 1
ATOM 1196 C C . LEU A 1 156 ? 2.832 15.754 -2.775 1.00 96.06 156 LEU A C 1
ATOM 1198 O O . LEU A 1 156 ? 3.462 16.604 -3.398 1.00 96.06 156 LEU A O 1
ATOM 1202 N N . GLU A 1 157 ? 2.398 14.634 -3.361 1.00 94.69 157 GLU A N 1
ATOM 1203 C CA . GLU A 1 157 ? 2.602 14.366 -4.793 1.00 94.69 157 GLU A CA 1
ATOM 1204 C C . GLU A 1 157 ? 1.802 15.306 -5.721 1.00 94.69 157 GLU A C 1
ATOM 1206 O O . GLU A 1 157 ? 2.096 15.388 -6.920 1.00 94.69 157 GLU A O 1
ATOM 1211 N N . HIS A 1 158 ? 0.770 15.963 -5.185 1.00 93.75 158 HIS A N 1
ATOM 1212 C CA . HIS A 1 158 ? -0.067 16.958 -5.861 1.00 93.75 158 HIS A CA 1
ATOM 1213 C C . HIS A 1 158 ? 0.311 18.409 -5.515 1.00 93.75 158 HIS A C 1
ATOM 1215 O O . HIS A 1 158 ? -0.358 19.332 -5.973 1.00 93.75 158 HIS A O 1
ATOM 1221 N N . GLU A 1 159 ? 1.365 18.621 -4.717 1.00 94.31 159 GLU A N 1
ATOM 1222 C CA . GLU A 1 159 ? 1.818 19.949 -4.273 1.00 94.31 159 GLU A CA 1
ATOM 1223 C C . GLU A 1 159 ? 0.713 20.773 -3.586 1.00 94.31 159 GLU A C 1
ATOM 1225 O O . GLU A 1 159 ? 0.658 22.002 -3.674 1.00 94.31 159 GLU A O 1
ATOM 1230 N N . HIS A 1 160 ? -0.195 20.100 -2.879 1.00 94.94 160 HIS A N 1
ATOM 1231 C CA . HIS A 1 160 ? -1.254 20.780 -2.149 1.00 94.94 160 HIS A CA 1
ATOM 1232 C C . HIS A 1 160 ? -0.703 21.610 -0.991 1.00 94.94 160 HIS A C 1
ATOM 1234 O O . HIS A 1 160 ? 0.301 21.266 -0.365 1.00 94.94 160 HIS A O 1
ATOM 1240 N N . ALA A 1 161 ? -1.421 22.688 -0.659 1.00 93.00 161 ALA A N 1
ATOM 1241 C CA . ALA A 1 161 ? -1.074 23.548 0.464 1.00 93.00 161 ALA A CA 1
ATOM 1242 C C . ALA A 1 161 ? -0.907 22.729 1.752 1.00 93.00 161 ALA A C 1
ATOM 1244 O O . ALA A 1 161 ? -1.692 21.815 2.033 1.00 93.00 161 ALA A O 1
ATOM 1245 N N . ALA A 1 162 ? 0.116 23.071 2.533 1.00 92.19 162 ALA A N 1
ATOM 1246 C CA . ALA A 1 162 ? 0.343 22.459 3.831 1.00 92.19 162 ALA A CA 1
ATOM 1247 C C . ALA A 1 162 ? -0.821 22.770 4.784 1.00 92.19 162 ALA A C 1
ATOM 1249 O O . ALA A 1 162 ? -1.371 23.873 4.771 1.00 92.19 162 ALA A O 1
ATOM 1250 N N . ILE A 1 163 ? -1.158 21.798 5.627 1.00 95.94 163 ILE A N 1
ATOM 1251 C CA . ILE A 1 163 ? -2.063 21.972 6.767 1.00 95.94 163 ILE A CA 1
ATOM 1252 C C . ILE A 1 163 ? -1.300 21.716 8.062 1.00 95.94 163 ILE A C 1
ATOM 1254 O O . ILE A 1 163 ? -0.183 21.194 8.051 1.00 95.94 163 ILE A O 1
ATOM 1258 N N . GLU A 1 164 ? -1.908 22.095 9.178 1.00 96.56 164 GLU A N 1
ATOM 1259 C CA . GLU A 1 164 ? -1.346 21.846 10.496 1.00 96.56 164 GLU A CA 1
ATOM 1260 C C . GLU A 1 164 ? -1.576 20.387 10.906 1.00 96.56 164 GLU A C 1
ATOM 1262 O O . GLU A 1 164 ? -2.712 19.923 11.004 1.00 96.56 164 GLU A O 1
ATOM 1267 N N . TRP A 1 165 ? -0.477 19.675 11.145 1.00 96.88 165 TRP A N 1
ATOM 1268 C CA . TRP A 1 165 ? -0.463 18.337 11.730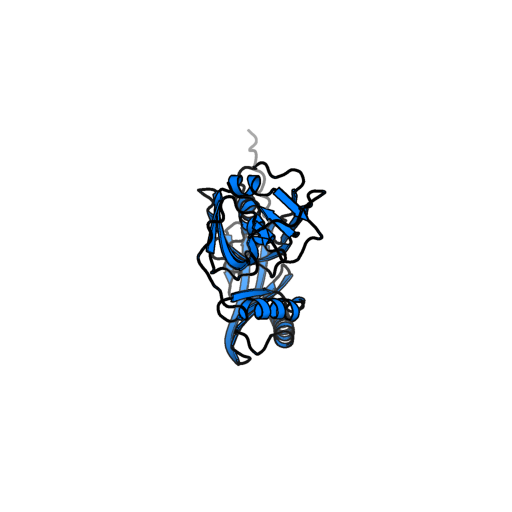 1.00 96.88 165 TRP A CA 1
ATOM 1269 C C . TRP A 1 165 ? -0.107 18.423 13.217 1.00 96.88 165 TRP A C 1
ATOM 1271 O O . TRP A 1 165 ? 0.551 19.387 13.623 1.00 96.88 165 TRP A O 1
ATOM 1281 N N . PRO A 1 166 ? -0.475 17.421 14.039 1.00 96.25 166 PRO A N 1
ATOM 1282 C CA . PRO A 1 166 ? -0.026 17.369 15.424 1.00 96.25 166 PRO A CA 1
ATOM 1283 C C . PRO A 1 166 ? 1.500 17.482 15.510 1.00 96.25 166 PRO A C 1
ATOM 1285 O O . PRO A 1 166 ? 2.222 16.718 14.875 1.00 96.25 166 PRO A O 1
ATOM 1288 N N . SER A 1 167 ? 2.007 18.423 16.308 1.00 94.94 167 SER A N 1
ATOM 1289 C CA . SER A 1 167 ? 3.443 18.755 16.349 1.00 94.94 167 SER A CA 1
ATOM 1290 C C . SER A 1 167 ? 4.345 17.621 16.850 1.00 94.94 167 SER A C 1
ATOM 1292 O O . SER A 1 167 ? 5.553 17.644 16.622 1.00 94.94 167 SER A O 1
ATOM 1294 N N . TRP A 1 168 ? 3.766 16.635 17.536 1.00 95.25 168 TRP A N 1
ATOM 1295 C CA . TRP A 1 168 ? 4.445 15.430 18.006 1.00 95.25 168 TRP A CA 1
ATOM 1296 C C . TRP A 1 168 ? 4.523 14.320 16.947 1.00 95.25 168 TRP A C 1
ATOM 1298 O O . TRP A 1 168 ? 5.265 13.356 17.149 1.00 95.25 168 TRP A O 1
ATOM 1308 N N . LEU A 1 169 ? 3.755 14.421 15.854 1.00 96.56 169 LEU A N 1
ATOM 1309 C CA . LEU A 1 169 ? 3.728 13.456 14.759 1.00 96.56 169 LEU A CA 1
ATOM 1310 C C . LEU A 1 169 ? 4.752 13.859 13.697 1.00 96.56 169 LEU A C 1
ATOM 1312 O O . LEU A 1 169 ? 4.707 14.960 13.151 1.00 96.56 169 LEU A O 1
ATOM 1316 N N . HIS A 1 170 ? 5.646 12.938 13.360 1.00 96.62 170 HIS A N 1
ATOM 1317 C CA . HIS A 1 170 ? 6.569 13.085 12.247 1.00 96.62 170 HIS A CA 1
ATOM 1318 C C . HIS A 1 170 ? 6.239 12.059 11.166 1.00 96.62 170 HIS A C 1
ATOM 1320 O O . HIS A 1 170 ? 6.067 10.877 11.462 1.00 96.62 170 HIS A O 1
ATOM 1326 N N . VAL A 1 171 ? 6.160 12.505 9.912 1.00 96.94 171 VAL A N 1
ATOM 1327 C CA . VAL A 1 171 ? 5.904 11.632 8.762 1.00 96.94 171 VAL A CA 1
ATOM 1328 C C . VAL A 1 171 ? 6.912 11.958 7.670 1.00 96.94 171 VAL A C 1
ATOM 1330 O O . VAL A 1 171 ? 6.899 13.057 7.118 1.00 96.94 171 VAL A O 1
ATOM 1333 N N . ASP A 1 172 ? 7.788 11.001 7.378 1.00 97.56 172 ASP A N 1
ATOM 1334 C CA . ASP A 1 172 ? 8.724 11.069 6.261 1.00 97.56 172 ASP A CA 1
ATOM 1335 C C . ASP A 1 172 ? 8.103 10.409 5.027 1.00 97.56 172 ASP A C 1
ATOM 1337 O O . ASP A 1 172 ? 7.659 9.256 5.071 1.00 97.56 172 ASP A O 1
ATOM 1341 N N . VAL A 1 173 ? 8.063 11.163 3.928 1.00 96.62 173 VAL A N 1
ATOM 1342 C CA . VAL A 1 173 ? 7.467 10.750 2.655 1.00 96.62 173 VAL A CA 1
ATOM 1343 C C . VAL A 1 173 ? 8.415 11.112 1.508 1.00 96.62 173 VAL A C 1
ATOM 1345 O O . VAL A 1 173 ? 8.194 12.085 0.781 1.00 96.62 173 VAL A O 1
ATOM 1348 N N . PRO A 1 174 ? 9.518 10.366 1.328 1.00 96.31 174 PRO A N 1
ATOM 1349 C CA . PRO A 1 174 ? 10.420 10.581 0.209 1.00 96.31 174 PRO A CA 1
ATOM 1350 C C . PRO A 1 174 ? 9.695 10.418 -1.131 1.00 96.31 174 PRO A C 1
ATOM 1352 O O . PRO A 1 174 ? 9.145 9.360 -1.452 1.00 96.31 174 PRO A O 1
ATOM 1355 N N . LEU A 1 175 ? 9.761 11.474 -1.942 1.00 95.44 175 LEU A N 1
ATOM 1356 C CA . LEU A 1 175 ? 9.261 11.490 -3.311 1.00 95.44 175 LEU A CA 1
ATOM 1357 C C . LEU A 1 175 ? 10.401 11.281 -4.311 1.00 95.44 175 LEU A C 1
ATOM 1359 O O . LEU A 1 175 ? 11.514 11.801 -4.149 1.00 95.44 175 LEU A O 1
ATOM 1363 N N . ARG A 1 176 ? 10.127 10.518 -5.367 1.00 94.31 176 ARG A N 1
ATOM 1364 C CA . ARG A 1 176 ? 11.035 10.292 -6.497 1.00 94.31 176 ARG A CA 1
ATOM 1365 C C . ARG A 1 176 ? 10.253 10.301 -7.799 1.00 94.31 176 ARG A C 1
ATOM 1367 O O . ARG A 1 176 ? 9.066 10.002 -7.815 1.00 94.31 176 ARG A O 1
ATOM 1374 N N . ILE A 1 177 ? 10.934 10.618 -8.891 1.00 92.88 177 ILE A N 1
ATOM 1375 C CA . ILE A 1 177 ? 10.385 10.411 -10.228 1.00 92.88 177 ILE A CA 1
ATOM 1376 C C . ILE A 1 177 ? 10.339 8.898 -10.476 1.00 92.88 177 ILE A C 1
ATOM 1378 O O . ILE A 1 177 ? 11.375 8.239 -10.427 1.00 92.88 177 ILE A O 1
ATOM 1382 N N . ARG A 1 178 ? 9.140 8.339 -10.664 1.00 92.88 178 ARG A N 1
ATOM 1383 C CA . ARG A 1 178 ? 8.897 6.899 -10.838 1.00 92.88 178 ARG A CA 1
ATOM 1384 C C . ARG A 1 178 ? 7.928 6.663 -11.992 1.00 92.88 178 ARG A C 1
ATOM 1386 O O . ARG A 1 178 ? 7.106 7.523 -12.298 1.00 92.88 178 ARG A O 1
ATOM 1393 N N . ARG A 1 179 ? 7.984 5.471 -12.584 1.00 92.56 179 ARG A N 1
ATOM 1394 C CA . ARG A 1 179 ? 7.004 4.990 -13.564 1.00 92.56 179 ARG A CA 1
ATOM 1395 C C . ARG A 1 179 ? 6.736 3.498 -13.384 1.00 92.56 179 ARG A C 1
ATOM 1397 O O . ARG A 1 179 ? 7.643 2.780 -12.965 1.00 92.56 179 ARG A O 1
ATOM 1404 N N . ALA A 1 180 ? 5.513 3.040 -13.654 1.00 92.25 180 ALA A N 1
ATOM 1405 C CA . ALA A 1 180 ? 5.152 1.623 -13.508 1.00 92.25 180 ALA A CA 1
ATOM 1406 C C . ALA A 1 180 ? 5.674 0.765 -14.674 1.00 92.25 180 ALA A C 1
ATOM 1408 O O . ALA A 1 180 ? 6.137 -0.357 -14.470 1.00 92.25 180 ALA A O 1
ATOM 1409 N N . THR A 1 181 ? 5.646 1.307 -15.891 1.00 93.12 181 THR A N 1
ATOM 1410 C CA . THR A 1 181 ? 6.107 0.648 -17.116 1.00 93.12 181 THR A CA 1
ATOM 1411 C C . THR A 1 181 ? 6.930 1.595 -17.994 1.00 93.12 181 THR A C 1
ATOM 1413 O O . THR A 1 181 ? 6.968 2.806 -17.792 1.00 93.12 181 THR A O 1
ATOM 1416 N N . PHE A 1 182 ? 7.584 1.050 -19.023 1.00 93.12 182 PHE A N 1
ATOM 1417 C CA . PHE A 1 182 ? 8.305 1.840 -20.032 1.00 93.12 182 PHE A CA 1
ATOM 1418 C C . PHE A 1 182 ? 7.379 2.669 -20.938 1.00 93.12 182 PHE A C 1
ATOM 1420 O O . PHE A 1 182 ? 7.853 3.536 -21.664 1.00 93.12 182 PHE A O 1
ATOM 1427 N N . ARG A 1 183 ? 6.067 2.407 -20.926 1.00 92.56 183 ARG A N 1
ATOM 1428 C CA . ARG A 1 183 ? 5.083 3.172 -21.708 1.00 92.56 183 ARG A CA 1
ATOM 1429 C C . ARG A 1 183 ? 4.515 4.354 -20.934 1.00 92.56 183 ARG A C 1
ATOM 1431 O O . ARG A 1 183 ? 3.847 5.197 -21.524 1.00 92.56 183 ARG A O 1
ATOM 1438 N N . ASP A 1 184 ? 4.784 4.408 -19.637 1.00 92.62 184 ASP A N 1
ATOM 1439 C CA . ASP A 1 184 ? 4.227 5.421 -18.766 1.00 92.62 184 ASP A CA 1
ATOM 1440 C C . ASP A 1 184 ? 5.087 6.683 -18.736 1.00 92.62 184 ASP A C 1
ATOM 1442 O O . ASP A 1 184 ? 6.326 6.647 -18.764 1.00 92.62 184 ASP A O 1
ATOM 1446 N N . VAL A 1 185 ? 4.392 7.812 -18.616 1.00 91.81 185 VAL A N 1
ATOM 1447 C CA . VAL A 1 185 ? 5.008 9.094 -18.282 1.00 91.81 185 VAL A CA 1
ATOM 1448 C C . VAL A 1 185 ? 5.465 9.027 -16.824 1.00 91.81 185 VAL A C 1
ATOM 1450 O O . VAL A 1 185 ? 4.665 8.669 -15.957 1.00 91.81 185 VAL A O 1
ATOM 1453 N N . PRO A 1 186 ? 6.728 9.354 -16.518 1.00 91.69 186 PRO A N 1
ATOM 1454 C CA . PRO A 1 186 ? 7.204 9.339 -15.150 1.00 91.69 186 PRO A CA 1
ATOM 1455 C C . PRO A 1 186 ? 6.539 10.445 -14.332 1.00 91.69 186 PRO A C 1
ATOM 1457 O O . PRO A 1 186 ? 6.400 11.578 -14.786 1.00 91.69 186 PRO A O 1
ATOM 1460 N N . LEU A 1 187 ? 6.159 10.121 -13.101 1.00 93.06 187 LEU A N 1
ATOM 1461 C CA . LEU A 1 187 ? 5.502 11.044 -12.183 1.00 93.06 187 LEU A CA 1
ATOM 1462 C C . LEU A 1 187 ? 6.296 11.140 -10.884 1.00 93.06 187 LEU A C 1
ATOM 1464 O O . LEU A 1 187 ? 6.991 10.200 -10.493 1.00 93.06 187 LEU A O 1
ATOM 1468 N N . LEU A 1 188 ? 6.173 12.270 -10.190 1.00 94.25 188 LEU A N 1
ATOM 1469 C CA . LEU A 1 188 ? 6.649 12.384 -8.817 1.00 94.25 188 LEU A CA 1
ATOM 1470 C C . LEU A 1 188 ? 5.755 11.519 -7.922 1.00 94.25 188 LEU A C 1
ATOM 1472 O O . LEU A 1 188 ? 4.550 11.747 -7.845 1.00 94.25 188 LEU A O 1
ATOM 1476 N N . ARG A 1 189 ? 6.341 10.499 -7.296 1.00 95.62 189 ARG A N 1
ATOM 1477 C CA . ARG A 1 189 ? 5.626 9.465 -6.547 1.00 95.62 189 ARG A CA 1
ATOM 1478 C C . ARG A 1 189 ? 6.351 9.122 -5.250 1.00 95.62 189 ARG A C 1
ATOM 1480 O O . ARG A 1 189 ? 7.586 9.119 -5.204 1.00 95.62 189 ARG A O 1
ATOM 1487 N N . MET A 1 190 ? 5.595 8.777 -4.217 1.00 96.25 190 MET A N 1
ATOM 1488 C CA . MET A 1 190 ? 6.114 8.255 -2.953 1.00 96.25 190 MET A CA 1
ATOM 1489 C C . MET A 1 190 ? 6.927 6.986 -3.176 1.00 96.25 190 MET A C 1
ATOM 1491 O O . MET A 1 190 ? 6.553 6.164 -4.008 1.00 96.25 190 MET A O 1
ATOM 1495 N N . THR A 1 191 ? 8.007 6.778 -2.423 1.00 93.94 191 THR A N 1
ATOM 1496 C CA . THR A 1 191 ? 8.700 5.473 -2.360 1.00 93.94 191 THR A CA 1
ATOM 1497 C C . THR A 1 191 ? 8.331 4.694 -1.108 1.00 93.94 191 THR A C 1
ATOM 1499 O O . THR A 1 191 ? 8.099 3.485 -1.152 1.00 93.94 191 THR A O 1
ATOM 1502 N N . THR A 1 192 ? 8.271 5.405 0.009 1.00 95.81 192 THR A N 1
ATOM 1503 C CA . THR A 1 192 ? 7.996 4.889 1.344 1.00 95.81 192 THR A CA 1
ATOM 1504 C C . THR A 1 192 ? 7.289 5.970 2.148 1.00 95.81 192 THR A C 1
ATOM 1506 O O . THR A 1 192 ? 7.511 7.152 1.899 1.00 95.81 192 THR A O 1
ATOM 1509 N N . LEU A 1 193 ? 6.479 5.564 3.117 1.00 97.38 193 LEU A N 1
ATOM 1510 C CA . LEU A 1 193 ? 5.918 6.424 4.147 1.00 97.38 193 LEU A CA 1
ATOM 1511 C C . LEU A 1 193 ? 6.317 5.862 5.504 1.00 97.38 193 LEU A C 1
ATOM 1513 O O . LEU A 1 193 ? 6.038 4.698 5.799 1.00 97.38 193 LEU A O 1
ATOM 1517 N N . ILE A 1 194 ? 6.967 6.689 6.316 1.00 98.00 194 ILE A N 1
ATOM 1518 C CA . ILE A 1 194 ? 7.413 6.314 7.654 1.00 98.00 194 ILE A CA 1
ATOM 1519 C C . ILE A 1 194 ? 6.884 7.343 8.641 1.00 98.00 194 ILE A C 1
ATOM 1521 O O . ILE A 1 194 ? 7.336 8.485 8.664 1.00 98.00 194 ILE A O 1
ATOM 1525 N N . ALA A 1 195 ? 5.938 6.922 9.472 1.00 97.44 195 ALA A N 1
ATOM 1526 C CA . ALA A 1 195 ? 5.433 7.719 10.574 1.00 97.44 195 ALA A CA 1
ATOM 1527 C C . ALA A 1 195 ? 6.110 7.331 11.892 1.00 97.44 195 ALA A C 1
ATOM 1529 O O . ALA A 1 195 ? 6.399 6.157 12.150 1.00 97.44 195 ALA A O 1
ATOM 1530 N N . SER A 1 196 ? 6.329 8.325 12.744 1.00 96.12 196 SER A N 1
ATOM 1531 C CA . SER A 1 196 ? 6.775 8.169 14.125 1.00 96.12 196 SER A CA 1
ATOM 1532 C C . SER A 1 196 ? 6.143 9.247 15.007 1.00 96.12 196 SER A C 1
ATOM 1534 O O . SER A 1 196 ? 5.737 10.308 14.534 1.00 96.12 196 SER A O 1
ATOM 1536 N N . GLY A 1 197 ? 6.014 8.962 16.301 1.00 89.75 197 GLY A N 1
ATOM 1537 C CA . GLY A 1 197 ? 5.463 9.894 17.283 1.00 89.75 197 GLY A CA 1
ATOM 1538 C C . GLY A 1 197 ? 6.339 9.954 18.526 1.00 89.75 197 GLY A C 1
ATOM 1539 O O . GLY A 1 197 ? 6.992 8.971 18.877 1.00 89.75 197 GLY A O 1
ATOM 1540 N N . VAL A 1 198 ? 6.353 11.102 19.204 1.00 82.12 198 VAL A N 1
ATOM 1541 C CA . VAL A 1 198 ? 7.101 11.285 20.456 1.00 82.12 198 VAL A CA 1
ATOM 1542 C C . VAL A 1 198 ? 6.152 11.669 21.587 1.00 82.12 198 VAL A C 1
ATOM 1544 O O . VAL A 1 198 ? 5.480 12.690 21.520 1.00 82.12 198 VAL A O 1
ATOM 1547 N N . GLY A 1 199 ? 6.150 10.879 22.666 1.00 67.38 199 GLY A N 1
ATOM 1548 C CA . GLY A 1 199 ? 5.600 11.301 23.960 1.00 67.38 199 GLY A CA 1
ATOM 1549 C C . GLY A 1 199 ? 4.072 11.336 24.081 1.00 67.38 199 GLY A C 1
ATOM 1550 O O . GLY A 1 199 ? 3.575 11.938 25.029 1.00 67.38 199 GLY A O 1
ATOM 1551 N N . GLN A 1 200 ? 3.336 10.677 23.181 1.00 79.69 200 GLN A N 1
ATOM 1552 C CA . GLN A 1 200 ? 1.871 10.742 23.113 1.00 79.69 200 GLN A CA 1
ATOM 1553 C C . GLN A 1 200 ? 1.223 9.351 23.290 1.00 79.69 200 GLN A C 1
ATOM 1555 O O . GLN A 1 200 ? 0.456 8.901 22.441 1.00 79.69 200 GLN A O 1
ATOM 1560 N N . ALA A 1 201 ? 1.554 8.652 24.382 1.00 82.44 201 ALA A N 1
ATOM 1561 C CA . ALA A 1 201 ? 0.958 7.352 24.714 1.00 82.44 201 ALA A CA 1
ATOM 1562 C C . ALA A 1 201 ? -0.510 7.490 25.154 1.00 82.44 201 ALA A C 1
ATOM 1564 O O . ALA A 1 201 ?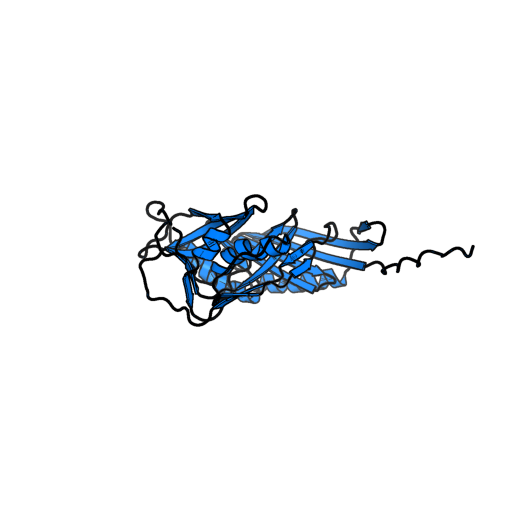 -0.914 8.534 25.672 1.00 82.44 201 ALA A O 1
ATOM 1565 N N . PHE A 1 202 ? -1.295 6.423 25.010 1.00 86.62 202 PHE A N 1
ATOM 1566 C CA . PHE A 1 202 ? -2.704 6.413 25.395 1.00 86.62 202 PHE A CA 1
ATOM 1567 C C . PHE A 1 202 ? -3.047 5.240 26.314 1.00 86.62 202 PHE A C 1
ATOM 1569 O O . PHE A 1 202 ? -2.384 4.209 26.326 1.00 86.62 202 PHE A O 1
ATOM 1576 N N . GLN A 1 203 ? -4.083 5.416 27.135 1.00 84.44 203 GLN A N 1
ATOM 1577 C CA . GLN A 1 203 ? -4.593 4.340 27.985 1.00 84.44 203 GLN A CA 1
ATOM 1578 C C . GLN A 1 203 ? -5.548 3.444 27.187 1.00 84.44 203 GLN A C 1
ATOM 1580 O O . GLN A 1 203 ? -6.206 3.939 26.268 1.00 84.44 203 GLN A O 1
ATOM 1585 N N . PRO A 1 204 ? -5.684 2.155 27.546 1.00 84.12 204 PRO A N 1
ATOM 1586 C CA . PRO A 1 204 ? -6.709 1.298 26.969 1.00 84.12 204 PRO A CA 1
ATOM 1587 C C . PRO A 1 204 ? -8.098 1.913 27.167 1.00 84.12 204 PRO A C 1
ATOM 1589 O O . PRO A 1 204 ? -8.538 2.136 28.295 1.00 84.12 204 PRO A O 1
ATOM 1592 N N . VAL A 1 205 ? -8.784 2.181 26.060 1.00 89.56 205 VAL A N 1
ATOM 1593 C CA . VAL A 1 205 ? -10.160 2.683 26.026 1.00 89.56 205 VAL A CA 1
ATOM 1594 C C . VAL A 1 205 ? -10.997 1.785 25.116 1.00 89.56 205 VAL A C 1
ATOM 1596 O O . VAL A 1 205 ? -10.444 1.209 24.170 1.00 89.56 205 VAL A O 1
ATOM 1599 N N . PRO A 1 206 ? -12.315 1.653 25.363 1.00 94.12 206 PRO A N 1
ATOM 1600 C CA . PRO A 1 206 ? -13.217 1.051 24.389 1.00 94.12 206 PRO A CA 1
ATOM 1601 C C . PRO A 1 206 ? -13.029 1.744 23.039 1.00 94.12 206 PRO A C 1
ATOM 1603 O O . PRO A 1 206 ? -13.160 2.963 22.935 1.00 94.12 206 PRO A O 1
ATOM 1606 N N . SER A 1 207 ? -12.626 0.974 22.036 1.00 96.12 207 SER A N 1
ATOM 1607 C CA . SER A 1 207 ? -12.185 1.506 20.752 1.00 96.12 207 SER A CA 1
ATOM 1608 C C . SER A 1 207 ? -12.442 0.518 19.630 1.00 96.12 207 SER A C 1
ATOM 1610 O O . SER A 1 207 ? -12.512 -0.695 19.848 1.00 96.12 207 SER A O 1
ATOM 1612 N N . ILE A 1 208 ? -12.599 1.060 18.425 1.00 97.69 208 ILE A N 1
ATOM 1613 C CA . ILE A 1 208 ? -12.570 0.281 17.194 1.00 97.69 208 ILE A CA 1
ATOM 1614 C C . ILE A 1 208 ? -11.102 0.000 16.879 1.00 97.69 208 ILE A C 1
ATOM 1616 O O . ILE A 1 208 ? -10.333 0.915 16.610 1.00 97.69 208 ILE A O 1
ATOM 1620 N N . GLU A 1 209 ? -10.692 -1.259 16.906 1.00 97.44 209 GLU A N 1
ATOM 1621 C CA . GLU A 1 209 ? -9.338 -1.671 16.555 1.00 97.44 209 GLU A CA 1
ATOM 1622 C C . GLU A 1 209 ? -9.270 -2.042 15.074 1.00 97.44 209 GLU A C 1
ATOM 1624 O O . GLU A 1 209 ? -9.703 -3.127 14.682 1.00 97.44 209 GLU A O 1
ATOM 1629 N N . VAL A 1 210 ? -8.718 -1.159 14.244 1.00 98.00 210 VAL A N 1
ATOM 1630 C CA . VAL A 1 210 ? -8.480 -1.425 12.821 1.00 98.00 210 VAL A CA 1
ATOM 1631 C C . VAL A 1 210 ? -7.257 -2.324 12.681 1.00 98.00 210 VAL A C 1
ATOM 1633 O O . VAL A 1 210 ? -6.158 -1.974 13.115 1.00 98.00 210 VAL A O 1
ATOM 1636 N N . LEU A 1 211 ? -7.449 -3.495 12.070 1.00 97.00 211 LEU A N 1
ATOM 1637 C CA . LEU A 1 211 ? -6.410 -4.515 11.905 1.00 97.00 211 LEU A CA 1
ATOM 1638 C C . LEU A 1 211 ? -5.916 -4.622 10.461 1.00 97.00 211 LEU A C 1
ATOM 1640 O O . LEU A 1 211 ? -4.758 -4.980 10.245 1.00 97.00 211 LEU A O 1
ATOM 1644 N N . LEU A 1 212 ? -6.797 -4.348 9.492 1.00 97.50 212 LEU A N 1
ATOM 1645 C CA . LEU A 1 212 ? -6.506 -4.405 8.062 1.00 97.50 212 LEU A CA 1
ATOM 1646 C C . LEU A 1 212 ? -7.366 -3.396 7.290 1.00 97.50 212 LEU A C 1
ATOM 1648 O O . LEU A 1 212 ? -8.588 -3.354 7.446 1.00 97.50 212 LEU A O 1
ATOM 1652 N N . VAL A 1 213 ? -6.717 -2.643 6.410 1.00 97.88 213 VAL A N 1
ATOM 1653 C CA . VAL A 1 213 ? -7.315 -1.703 5.456 1.00 97.88 213 VAL A CA 1
ATOM 1654 C C . VAL A 1 213 ? -7.189 -2.309 4.055 1.00 97.88 213 VAL A C 1
ATOM 1656 O O . VAL A 1 213 ? -6.088 -2.670 3.637 1.00 97.88 213 VAL A O 1
ATOM 1659 N N . ALA A 1 214 ? -8.305 -2.459 3.340 1.00 95.31 214 ALA A N 1
ATOM 1660 C CA . ALA A 1 214 ? -8.329 -3.010 1.981 1.00 95.31 214 ALA A CA 1
ATOM 1661 C C . ALA A 1 214 ? -7.711 -2.050 0.957 1.00 95.31 214 ALA A C 1
ATOM 1663 O O . ALA A 1 214 ? -7.085 -2.492 -0.004 1.00 95.31 214 ALA A O 1
ATOM 1664 N N . GLY A 1 215 ? -7.896 -0.751 1.173 1.00 95.50 215 GLY A N 1
ATOM 1665 C CA . GLY A 1 215 ? -7.412 0.312 0.309 1.00 95.50 215 GLY A CA 1
ATOM 1666 C C . GLY A 1 215 ? -7.832 1.675 0.840 1.00 95.50 215 GLY A C 1
ATOM 1667 O O . GLY A 1 215 ? -8.587 1.770 1.814 1.00 95.50 215 GLY A O 1
ATOM 1668 N N . GLY A 1 216 ? -7.331 2.712 0.190 1.00 96.88 216 GLY A N 1
ATOM 1669 C CA . GLY A 1 216 ? -7.689 4.090 0.451 1.00 96.88 216 GLY A CA 1
ATOM 1670 C C . GLY A 1 216 ? -7.746 4.874 -0.849 1.00 96.88 216 GLY A C 1
ATOM 1671 O O . GLY A 1 216 ? -7.221 4.433 -1.873 1.00 96.88 216 GLY A O 1
ATOM 1672 N N . GLU A 1 217 ? -8.421 6.009 -0.790 1.00 97.19 217 GLU A N 1
ATOM 1673 C CA . GLU A 1 217 ? -8.540 6.948 -1.889 1.00 97.19 217 GLU A CA 1
ATOM 1674 C C . GLU A 1 217 ? -8.365 8.367 -1.351 1.00 97.19 217 GLU A C 1
ATOM 1676 O O . GLU A 1 217 ? -8.914 8.735 -0.307 1.00 97.19 217 GLU A O 1
ATOM 1681 N N . TYR A 1 218 ? -7.629 9.177 -2.102 1.00 97.44 218 TYR A N 1
ATOM 1682 C CA . TYR A 1 218 ? -7.548 10.612 -1.907 1.00 97.44 218 TYR A CA 1
ATOM 1683 C C . TYR A 1 218 ? -8.153 11.325 -3.114 1.00 97.44 218 TYR A C 1
ATOM 1685 O O . TYR A 1 218 ? -7.632 11.204 -4.221 1.00 97.44 218 TYR A O 1
ATOM 1693 N N . GLU A 1 219 ? -9.222 12.094 -2.903 1.00 97.06 219 GLU A N 1
ATOM 1694 C CA . GLU A 1 219 ? -9.817 12.956 -3.930 1.00 97.06 219 GLU A CA 1
ATOM 1695 C C . GLU A 1 219 ? -9.153 14.343 -3.884 1.00 97.06 219 GLU A C 1
ATOM 1697 O O . GLU A 1 219 ? -9.396 15.105 -2.937 1.00 97.06 219 GLU A O 1
ATOM 1702 N N . PRO A 1 220 ? -8.324 14.720 -4.878 1.00 94.88 220 PRO A N 1
ATOM 1703 C CA . PRO A 1 220 ? -7.541 15.947 -4.805 1.00 94.88 220 PRO A CA 1
ATOM 1704 C C . PRO A 1 220 ? -8.382 17.228 -4.791 1.00 94.88 220 PRO A C 1
ATOM 1706 O O . PRO A 1 220 ? -7.983 18.210 -4.164 1.00 94.88 220 PRO A O 1
ATOM 1709 N N . LEU A 1 221 ? -9.544 17.245 -5.453 1.00 95.38 221 LEU A N 1
ATOM 1710 C CA . LEU A 1 221 ? -10.349 18.464 -5.578 1.00 95.38 221 LEU A CA 1
ATOM 1711 C C . LEU A 1 221 ? -11.049 18.840 -4.270 1.00 95.38 221 LEU A C 1
ATOM 1713 O O . LEU A 1 221 ? -11.109 20.020 -3.920 1.00 95.38 221 LEU A O 1
ATOM 1717 N N . THR A 1 222 ? -11.575 17.852 -3.547 1.00 96.19 222 THR A N 1
ATOM 1718 C CA . THR A 1 222 ? -12.257 18.062 -2.259 1.00 96.19 222 THR A CA 1
ATOM 1719 C C . THR A 1 222 ? -11.343 17.827 -1.062 1.00 96.19 222 THR A C 1
ATOM 1721 O O . THR A 1 222 ? -11.722 18.141 0.064 1.00 96.19 222 THR A O 1
ATOM 1724 N N . GLN A 1 223 ? -10.138 17.300 -1.300 1.00 97.31 223 GLN A N 1
ATOM 1725 C CA . GLN A 1 223 ? -9.187 16.857 -0.281 1.00 97.31 223 GLN A CA 1
ATOM 1726 C C . GLN A 1 223 ? -9.805 15.852 0.700 1.00 97.31 223 GLN A C 1
ATOM 1728 O O . GLN A 1 223 ? -9.518 15.872 1.901 1.00 97.31 223 GLN A O 1
ATOM 1733 N N . THR A 1 224 ? -10.677 14.995 0.174 1.00 98.44 224 THR A N 1
ATOM 1734 C CA . THR A 1 224 ? -11.346 13.940 0.931 1.00 98.44 224 THR A CA 1
ATOM 1735 C C . THR A 1 224 ? -10.480 12.691 0.938 1.00 98.44 224 THR A C 1
ATOM 1737 O O . THR A 1 224 ? -9.931 12.305 -0.090 1.00 98.44 224 THR A O 1
ATOM 1740 N N . VAL A 1 225 ? -10.362 12.082 2.110 1.00 98.56 225 VAL A N 1
ATOM 1741 C CA . VAL A 1 225 ? -9.703 10.805 2.352 1.00 98.56 225 VAL A CA 1
ATOM 1742 C C . VAL A 1 225 ? -10.784 9.774 2.631 1.00 98.56 225 VAL A C 1
ATOM 1744 O O . VAL A 1 225 ? -11.548 9.928 3.586 1.00 98.56 225 VAL A O 1
ATOM 1747 N N . THR A 1 226 ? -10.812 8.721 1.828 1.00 98.50 226 THR A N 1
ATOM 1748 C CA . THR A 1 226 ? -11.693 7.567 2.006 1.00 98.50 226 THR A CA 1
ATOM 1749 C C . THR A 1 226 ? -10.839 6.347 2.313 1.00 98.50 226 THR A C 1
ATOM 1751 O O . THR A 1 226 ? -9.855 6.090 1.628 1.00 98.50 226 THR A O 1
ATOM 1754 N N . LEU A 1 227 ? -11.187 5.579 3.341 1.00 98.44 227 LEU A N 1
ATOM 1755 C CA . LEU A 1 227 ? -10.517 4.326 3.685 1.00 98.44 227 LEU A CA 1
ATOM 1756 C C . LEU A 1 227 ? -11.523 3.187 3.738 1.00 98.44 227 LEU A C 1
ATOM 1758 O O . LEU A 1 227 ? -12.532 3.288 4.432 1.00 98.44 227 LEU A O 1
ATOM 1762 N N . HIS A 1 228 ? -11.197 2.072 3.089 1.00 97.62 228 HIS A N 1
ATOM 1763 C CA . HIS A 1 228 ? -12.003 0.856 3.120 1.00 97.62 228 HIS A CA 1
ATOM 1764 C C . HIS A 1 228 ? -11.436 -0.104 4.167 1.00 97.62 228 HIS A C 1
ATOM 1766 O O . HIS A 1 228 ? -10.391 -0.732 3.971 1.00 97.62 228 HIS A O 1
ATOM 1772 N N . ILE A 1 229 ? -12.115 -0.229 5.302 1.00 97.75 229 ILE A N 1
ATOM 1773 C CA . ILE A 1 229 ? -11.684 -1.066 6.419 1.00 97.75 229 ILE A CA 1
ATOM 1774 C C . ILE A 1 229 ? -12.122 -2.509 6.169 1.00 97.75 229 ILE A C 1
ATOM 1776 O O . ILE A 1 229 ? -13.311 -2.818 6.122 1.00 97.75 229 ILE A O 1
ATOM 1780 N N . ALA A 1 230 ? -11.147 -3.408 6.020 1.00 96.56 230 ALA A N 1
ATOM 1781 C CA . ALA A 1 230 ? -11.389 -4.815 5.703 1.00 96.56 230 ALA A CA 1
ATOM 1782 C C . ALA A 1 230 ? -11.634 -5.660 6.957 1.00 96.56 230 ALA A C 1
ATOM 1784 O O . ALA A 1 230 ? -12.454 -6.575 6.950 1.00 96.56 230 ALA A O 1
ATOM 1785 N N . ALA A 1 231 ? -10.891 -5.372 8.030 1.00 96.94 231 ALA A N 1
ATOM 1786 C CA . ALA A 1 231 ? -11.024 -6.069 9.299 1.00 96.94 231 ALA A CA 1
ATOM 1787 C C . ALA A 1 231 ? -10.793 -5.110 10.467 1.00 96.94 231 ALA A C 1
ATOM 1789 O O . ALA A 1 231 ? -9.719 -4.516 10.602 1.00 96.94 231 ALA A O 1
ATOM 1790 N N . ALA A 1 232 ? -11.786 -5.029 11.348 1.00 97.44 232 ALA A N 1
ATOM 1791 C CA . ALA A 1 232 ? -11.690 -4.322 12.614 1.00 97.44 232 ALA A CA 1
ATOM 1792 C C . ALA A 1 232 ? -12.394 -5.093 13.731 1.00 97.44 232 ALA A C 1
ATOM 1794 O O . ALA A 1 232 ? -13.212 -5.979 13.464 1.00 97.44 232 ALA A O 1
ATOM 1795 N N . ASN A 1 233 ? -12.065 -4.769 14.976 1.00 96.12 233 ASN A N 1
ATOM 1796 C CA . ASN A 1 233 ? -12.763 -5.270 16.153 1.00 96.12 233 ASN A CA 1
ATOM 1797 C C . ASN A 1 233 ? -13.361 -4.124 16.964 1.00 96.12 233 ASN A C 1
ATOM 1799 O O . ASN A 1 233 ? -12.778 -3.053 17.034 1.00 96.12 233 ASN A O 1
ATOM 1803 N N . TYR A 1 234 ? -14.471 -4.377 17.645 1.00 95.56 234 TYR A N 1
ATOM 1804 C CA . TYR A 1 234 ? -14.978 -3.510 18.704 1.00 95.56 234 TYR A CA 1
ATOM 1805 C C . TYR A 1 234 ? -15.517 -4.381 19.833 1.00 95.56 234 TYR A C 1
ATOM 1807 O O . TYR A 1 234 ? -16.254 -5.334 19.579 1.00 95.56 234 TYR A O 1
ATOM 1815 N N . GLU A 1 235 ? -15.084 -4.113 21.067 1.00 91.75 235 GLU A N 1
ATOM 1816 C CA . GLU A 1 235 ? -15.476 -4.884 22.262 1.00 91.75 235 GLU A CA 1
ATOM 1817 C C . GLU A 1 235 ? -15.341 -6.414 22.083 1.00 91.75 235 GLU A C 1
ATOM 1819 O O . GLU A 1 235 ? -16.190 -7.205 22.495 1.00 91.75 235 GLU A O 1
ATOM 1824 N N . GLY A 1 236 ? -14.258 -6.843 21.425 1.00 89.25 236 GLY A N 1
ATOM 1825 C CA . GLY A 1 236 ? -13.956 -8.258 21.183 1.00 89.25 236 GLY A CA 1
ATOM 1826 C C . GLY A 1 236 ? -14.755 -8.920 20.054 1.00 89.25 236 GLY A C 1
ATOM 1827 O O . GLY A 1 236 ? -14.631 -10.128 19.863 1.00 89.25 236 GLY A O 1
ATOM 1828 N N . ARG A 1 237 ? -15.556 -8.165 19.291 1.00 93.50 237 ARG A N 1
ATOM 1829 C CA . ARG A 1 237 ? -16.321 -8.667 18.138 1.00 93.50 237 ARG A CA 1
ATOM 1830 C C . ARG A 1 237 ? -15.737 -8.165 16.824 1.00 93.50 237 ARG A C 1
ATOM 1832 O O . ARG A 1 237 ? -15.391 -6.991 16.724 1.00 93.50 237 ARG A O 1
ATOM 1839 N N . ARG A 1 238 ? -15.689 -9.035 15.808 1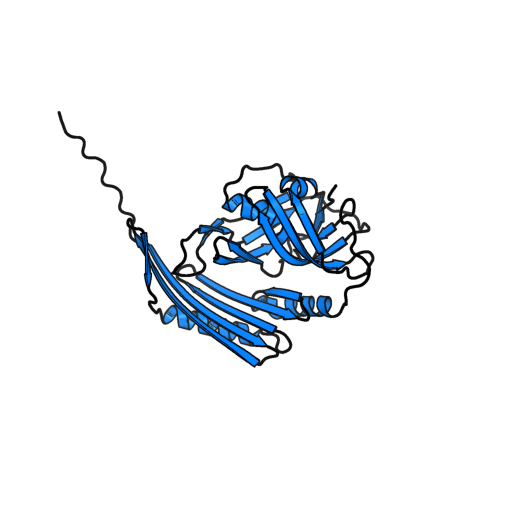.00 95.19 238 ARG A N 1
ATOM 1840 C CA . ARG A 1 238 ? -15.327 -8.669 14.430 1.00 95.19 238 ARG A CA 1
ATOM 1841 C C . ARG A 1 238 ? -16.459 -7.864 13.804 1.00 95.19 238 ARG A C 1
ATOM 1843 O O . ARG A 1 238 ? -17.564 -8.385 13.675 1.00 95.19 238 ARG A O 1
ATOM 1850 N N . LEU A 1 239 ? -16.160 -6.638 13.389 1.00 96.25 239 LEU A N 1
ATOM 1851 C CA . LEU A 1 239 ? -17.103 -5.787 12.667 1.00 96.25 239 LEU A CA 1
ATOM 1852 C C . LEU A 1 239 ? -17.206 -6.195 11.188 1.00 96.25 239 LEU A C 1
ATOM 1854 O O . LEU A 1 239 ? -16.218 -6.696 10.635 1.00 96.25 239 LEU A O 1
ATOM 1858 N N . PRO A 1 240 ? -18.363 -5.978 10.530 1.00 95.88 240 PRO A N 1
ATOM 1859 C CA . PRO A 1 240 ? -18.438 -6.017 9.069 1.00 95.88 240 PRO A CA 1
ATOM 1860 C C . PRO A 1 240 ? -17.508 -4.961 8.448 1.00 95.88 240 PRO A C 1
ATOM 1862 O O . PRO A 1 240 ? -17.241 -3.949 9.098 1.00 95.88 240 PRO A O 1
ATOM 1865 N N . PRO A 1 241 ? -17.018 -5.165 7.208 1.00 95.94 241 PRO A N 1
ATOM 1866 C CA . PRO A 1 241 ? -16.276 -4.136 6.485 1.00 95.94 241 PRO A CA 1
ATOM 1867 C C . PRO A 1 241 ? -17.062 -2.825 6.403 1.00 95.94 241 PRO A C 1
ATOM 1869 O O . PRO A 1 241 ? -18.282 -2.841 6.226 1.00 95.94 241 PRO A O 1
ATOM 1872 N N . PHE A 1 242 ? -16.362 -1.702 6.525 1.00 97.25 242 PHE A N 1
ATOM 1873 C CA . PHE A 1 242 ? -16.958 -0.366 6.523 1.00 97.25 242 PHE A CA 1
ATOM 1874 C C . PHE A 1 242 ? -15.984 0.669 5.963 1.00 97.25 242 PHE A C 1
ATOM 1876 O O . PHE A 1 242 ? -14.818 0.363 5.710 1.00 97.25 242 PHE A O 1
ATOM 1883 N N . GLU A 1 243 ? -16.466 1.892 5.771 1.00 97.50 243 GLU A N 1
ATOM 1884 C CA . GLU A 1 243 ? -15.685 2.996 5.220 1.00 97.50 243 GLU A CA 1
ATOM 1885 C C . GLU A 1 243 ? -15.553 4.133 6.228 1.00 97.50 243 GLU A C 1
ATOM 1887 O O . GLU A 1 243 ? -16.468 4.396 7.008 1.00 97.50 243 GLU A O 1
ATOM 1892 N N . ILE A 1 244 ? -14.410 4.811 6.190 1.00 98.25 244 ILE A N 1
ATOM 1893 C CA . ILE A 1 244 ? -14.177 6.084 6.878 1.00 98.25 244 ILE A CA 1
ATOM 1894 C C . ILE A 1 244 ? -13.958 7.125 5.788 1.00 98.25 244 ILE A C 1
ATOM 1896 O O . ILE A 1 244 ? -13.087 6.922 4.945 1.00 98.25 244 ILE A O 1
ATOM 1900 N N . THR A 1 245 ? -14.736 8.208 5.787 1.00 98.12 245 THR A N 1
ATOM 1901 C CA . THR A 1 245 ? -14.642 9.270 4.771 1.00 98.12 245 THR A CA 1
ATOM 1902 C C . THR A 1 245 ? -14.560 10.625 5.447 1.00 98.12 245 THR A C 1
ATOM 1904 O O . THR A 1 245 ? -15.529 11.086 6.040 1.00 98.12 245 THR A O 1
ATOM 1907 N N . GLU A 1 246 ? -13.407 11.280 5.350 1.00 98.44 246 GLU A N 1
ATOM 1908 C CA . GLU A 1 246 ? -13.104 12.492 6.111 1.00 98.44 246 GLU A CA 1
ATOM 1909 C C . GLU A 1 246 ? -12.325 13.505 5.277 1.00 98.44 246 GLU A C 1
ATOM 1911 O O . GLU A 1 246 ? -11.640 13.157 4.318 1.00 98.44 246 GLU A O 1
ATOM 1916 N N . SER A 1 247 ? -12.386 14.786 5.644 1.00 98.06 247 SER A N 1
ATOM 1917 C CA . SER A 1 247 ? -11.476 15.775 5.053 1.00 98.06 247 SER A CA 1
ATOM 1918 C C . SER A 1 247 ? -10.056 15.571 5.584 1.00 98.06 247 SER A C 1
ATOM 1920 O O . SER A 1 247 ? -9.856 15.126 6.717 1.00 98.06 247 SER A O 1
ATOM 1922 N N . ARG A 1 248 ? -9.048 15.974 4.808 1.00 97.00 248 ARG A N 1
ATOM 1923 C CA . ARG A 1 248 ? -7.648 15.952 5.251 1.00 97.00 248 ARG A CA 1
ATOM 1924 C C . ARG A 1 248 ? -7.437 16.680 6.588 1.00 97.00 248 ARG A C 1
ATOM 1926 O O . ARG A 1 248 ? -6.719 16.197 7.459 1.00 97.00 248 ARG A O 1
ATOM 1933 N N . GLU A 1 249 ? -8.092 17.822 6.787 1.00 97.75 249 GLU A N 1
ATOM 1934 C CA . GLU A 1 249 ? -8.039 18.579 8.041 1.00 97.75 249 GLU A CA 1
ATOM 1935 C C . GLU A 1 249 ? -8.777 17.876 9.185 1.00 97.75 249 GLU A C 1
ATOM 1937 O O . GLU A 1 249 ? -8.363 17.993 10.339 1.00 97.75 249 GLU A O 1
ATOM 1942 N N . ALA A 1 250 ? -9.874 17.169 8.897 1.00 98.12 250 ALA A N 1
ATOM 1943 C CA . ALA A 1 250 ? -10.569 16.356 9.890 1.00 98.12 250 ALA A CA 1
ATOM 1944 C C . ALA A 1 250 ? -9.683 15.193 10.356 1.00 98.12 250 ALA A C 1
ATOM 1946 O O . ALA A 1 250 ? -9.540 15.000 11.561 1.00 98.12 250 ALA A O 1
ATOM 1947 N N . VAL A 1 251 ? -8.988 14.520 9.432 1.00 98.38 251 VAL A N 1
ATOM 1948 C CA . VAL A 1 251 ? -7.966 13.511 9.753 1.00 98.38 251 VAL A CA 1
ATOM 1949 C C . VAL A 1 251 ? -6.868 14.094 10.639 1.00 98.38 251 VAL A C 1
ATOM 1951 O O . VAL A 1 251 ? -6.584 13.535 11.697 1.00 98.38 251 VAL A O 1
ATOM 1954 N N . ALA A 1 252 ? -6.280 15.231 10.259 1.00 98.00 252 ALA A N 1
ATOM 1955 C CA . ALA A 1 252 ? -5.213 15.857 11.040 1.00 98.00 252 ALA A CA 1
ATOM 1956 C C . ALA A 1 252 ? -5.648 16.185 12.480 1.00 98.00 252 ALA A C 1
ATOM 1958 O O . ALA A 1 252 ? -4.898 15.926 13.420 1.00 98.00 252 ALA A O 1
ATOM 1959 N N . ARG A 1 253 ? -6.874 16.698 12.665 1.00 98.00 253 ARG A N 1
ATOM 1960 C CA . ARG A 1 253 ? -7.444 16.985 13.994 1.00 98.00 253 ARG A CA 1
ATOM 1961 C C . ARG A 1 253 ? -7.811 15.731 14.783 1.00 98.00 253 ARG A C 1
ATOM 1963 O O . ARG A 1 253 ? -7.757 15.763 16.008 1.00 98.00 253 ARG A O 1
ATOM 1970 N N . ALA A 1 254 ? -8.210 14.662 14.100 1.00 98.06 254 ALA A N 1
ATOM 1971 C CA . ALA A 1 254 ? -8.631 13.427 14.741 1.00 98.06 254 ALA A CA 1
ATOM 1972 C C . ALA A 1 254 ? -7.453 12.645 15.326 1.00 98.06 254 ALA A C 1
ATOM 1974 O O . ALA A 1 254 ? -7.662 11.870 16.251 1.00 98.06 254 ALA A O 1
ATOM 1975 N N . ILE A 1 255 ? -6.226 12.814 14.824 1.00 97.25 255 ILE A N 1
ATOM 1976 C CA . ILE A 1 255 ? -5.045 12.117 15.349 1.00 97.25 255 ILE A CA 1
ATOM 1977 C C . ILE A 1 255 ? -4.703 12.646 16.750 1.00 97.25 255 ILE A C 1
ATOM 1979 O O . ILE A 1 255 ? -4.218 13.765 16.912 1.00 97.25 255 ILE A O 1
ATOM 1983 N N . VAL A 1 256 ? -4.915 11.814 17.773 1.00 95.81 256 VAL A N 1
ATOM 1984 C CA . VAL A 1 256 ? -4.778 12.218 19.186 1.00 95.81 256 VAL A CA 1
ATOM 1985 C C . VAL A 1 256 ? -3.591 11.579 19.901 1.00 95.81 256 VAL A C 1
ATOM 1987 O O . VAL A 1 256 ? -3.102 12.145 20.882 1.00 95.81 256 VAL A O 1
ATOM 1990 N N . ALA A 1 257 ? -3.122 10.418 19.433 1.00 96.00 257 ALA A N 1
ATOM 1991 C CA . ALA A 1 257 ? -2.063 9.668 20.101 1.00 96.00 257 ALA A CA 1
ATOM 1992 C C . ALA A 1 257 ? -1.294 8.724 19.163 1.00 96.00 257 ALA A C 1
ATOM 1994 O O . ALA A 1 257 ? -1.824 8.277 18.142 1.00 96.00 257 ALA A O 1
ATOM 1995 N N . ALA A 1 258 ? -0.057 8.396 19.541 1.00 95.19 258 ALA A N 1
ATOM 1996 C CA . ALA A 1 258 ? 0.766 7.369 18.910 1.00 95.19 258 ALA A CA 1
ATOM 1997 C C . ALA A 1 258 ? 1.712 6.729 19.935 1.00 95.19 258 ALA A C 1
ATOM 1999 O O . ALA A 1 258 ? 2.354 7.428 20.721 1.00 95.19 258 ALA A O 1
ATOM 2000 N N . GLU A 1 259 ? 1.823 5.403 19.910 1.00 93.56 259 GLU A N 1
ATOM 2001 C CA . GLU A 1 259 ? 2.620 4.639 20.865 1.00 93.56 259 GLU A CA 1
ATOM 2002 C C . GLU A 1 259 ? 3.446 3.526 20.213 1.00 93.56 259 GLU A C 1
ATOM 2004 O O . GLU A 1 259 ? 3.065 2.931 19.201 1.00 93.56 259 GLU A O 1
ATOM 2009 N N . GLY A 1 260 ? 4.567 3.210 20.862 1.00 92.31 260 GLY A N 1
ATOM 2010 C CA . GLY A 1 260 ? 5.439 2.107 20.480 1.00 92.31 260 GLY A CA 1
ATOM 2011 C C . GLY A 1 260 ? 6.349 2.408 19.293 1.00 92.31 260 GLY A C 1
ATOM 2012 O O . GLY A 1 260 ? 6.497 3.545 18.844 1.00 92.31 260 GLY A O 1
ATOM 2013 N N . GLU A 1 261 ? 7.010 1.355 18.826 1.00 93.50 261 GLU A N 1
ATOM 2014 C CA . GLU A 1 261 ? 7.872 1.413 17.653 1.00 93.50 261 GLU A CA 1
ATOM 2015 C C . GLU A 1 261 ? 7.045 1.489 16.371 1.00 93.50 261 GLU A C 1
ATOM 2017 O O . GLU A 1 261 ? 5.907 1.023 16.298 1.00 93.50 261 GLU A O 1
ATOM 2022 N N . THR A 1 262 ? 7.648 2.055 15.331 1.00 95.12 262 THR A N 1
ATOM 2023 C CA . THR A 1 262 ? 7.067 2.064 13.997 1.00 95.12 262 THR A CA 1
ATOM 2024 C C . THR A 1 262 ? 6.932 0.628 13.477 1.00 95.12 262 THR A C 1
ATOM 2026 O O . THR A 1 262 ? 7.920 -0.086 13.311 1.00 95.12 262 THR A O 1
ATOM 2029 N N . LEU A 1 263 ? 5.701 0.217 13.177 1.00 96.25 263 LEU A N 1
ATOM 2030 C CA . LEU A 1 263 ? 5.374 -1.106 12.663 1.00 96.25 263 LEU A CA 1
ATOM 2031 C C . LEU A 1 263 ? 5.232 -1.067 11.144 1.00 96.25 263 LEU A C 1
ATOM 2033 O O . LEU A 1 263 ? 4.657 -0.140 10.573 1.00 96.25 263 LEU A O 1
ATOM 2037 N N . ARG A 1 264 ? 5.715 -2.116 10.482 1.00 96.50 264 ARG A N 1
ATOM 2038 C CA . ARG A 1 264 ? 5.500 -2.324 9.050 1.00 96.50 264 ARG A CA 1
ATOM 2039 C C . ARG A 1 264 ? 4.056 -2.754 8.804 1.00 96.50 264 ARG A C 1
ATOM 2041 O O . ARG A 1 264 ? 3.663 -3.825 9.266 1.00 96.50 264 ARG A O 1
ATOM 2048 N N . TYR A 1 265 ? 3.330 -1.988 7.999 1.00 96.81 265 TYR A N 1
ATOM 2049 C CA . TYR A 1 265 ? 2.089 -2.453 7.394 1.00 96.81 265 TYR A CA 1
ATOM 2050 C C . TYR A 1 265 ? 2.416 -3.330 6.179 1.00 96.81 265 TYR A C 1
ATOM 2052 O O . TYR A 1 265 ? 3.350 -3.003 5.433 1.00 96.81 265 TYR A O 1
ATOM 2060 N N . PRO A 1 266 ? 1.692 -4.437 5.944 1.00 89.31 266 PRO A N 1
ATOM 2061 C CA . PRO A 1 266 ? 1.796 -5.131 4.672 1.00 89.31 266 PRO A CA 1
ATOM 2062 C C . PRO A 1 266 ? 1.585 -4.138 3.520 1.00 89.31 266 PRO A C 1
ATOM 2064 O O . PRO A 1 266 ? 0.709 -3.288 3.600 1.00 89.31 266 PRO A O 1
ATOM 2067 N N . GLY A 1 267 ? 2.476 -4.161 2.526 1.00 77.31 267 GLY A N 1
ATOM 2068 C CA . GLY A 1 267 ? 2.708 -3.061 1.587 1.00 77.31 267 GLY A CA 1
ATOM 2069 C C . GLY A 1 267 ? 1.456 -2.491 0.911 1.00 77.31 267 GLY A C 1
ATOM 2070 O O . GLY A 1 267 ? 0.414 -3.133 0.817 1.00 77.31 267 GLY A O 1
ATOM 2071 N N . VAL A 1 268 ? 1.582 -1.271 0.389 1.00 87.12 268 VAL A N 1
ATOM 2072 C CA . VAL A 1 268 ? 0.507 -0.582 -0.336 1.00 87.12 268 VAL A CA 1
ATOM 2073 C C . VAL A 1 268 ? 0.852 -0.551 -1.823 1.00 87.12 268 VAL A C 1
ATOM 2075 O O . VAL A 1 268 ? 1.972 -0.194 -2.200 1.00 87.12 268 VAL A O 1
ATOM 2078 N N . VAL A 1 269 ? -0.099 -0.932 -2.677 1.00 92.50 269 VAL A N 1
ATOM 2079 C CA . VAL A 1 269 ? -0.024 -0.660 -4.120 1.00 92.50 269 VAL A CA 1
ATOM 2080 C C . VAL A 1 269 ? -0.731 0.664 -4.355 1.00 92.50 269 VAL A C 1
ATOM 2082 O O . VAL A 1 269 ? -1.952 0.743 -4.298 1.00 92.50 269 VAL A O 1
ATOM 2085 N N . CYS A 1 270 ? 0.060 1.705 -4.577 1.00 94.00 270 CYS A N 1
ATOM 2086 C CA . CYS A 1 270 ? -0.410 3.059 -4.812 1.00 94.00 270 CYS A CA 1
ATOM 2087 C C . CYS A 1 270 ? -0.679 3.244 -6.310 1.00 94.00 270 CYS A C 1
ATOM 2089 O O . CYS A 1 270 ? 0.237 3.097 -7.132 1.00 94.00 270 CYS A O 1
ATOM 2091 N N . SER A 1 271 ? -1.917 3.581 -6.671 1.00 93.62 271 SER A N 1
ATOM 2092 C CA . SER A 1 271 ? -2.324 3.839 -8.054 1.00 93.62 271 SER A CA 1
ATOM 2093 C C . SER A 1 271 ? -2.528 5.333 -8.286 1.00 93.62 271 SER A C 1
ATOM 2095 O O . SER A 1 271 ? -3.201 6.000 -7.509 1.00 93.62 271 SER A O 1
ATOM 2097 N N . ARG A 1 272 ? -1.939 5.868 -9.357 1.00 91.94 272 ARG A N 1
ATOM 2098 C CA . ARG A 1 272 ? -2.158 7.250 -9.811 1.00 91.94 272 ARG A CA 1
ATOM 2099 C C . ARG A 1 272 ? -1.965 7.319 -11.318 1.00 91.94 272 ARG A C 1
ATOM 2101 O O . ARG A 1 272 ? -0.978 6.784 -11.818 1.00 91.94 272 ARG A O 1
ATOM 2108 N N . GLU A 1 273 ? -2.895 7.956 -12.031 1.00 90.06 273 GLU A N 1
ATOM 2109 C CA . GLU A 1 273 ? -2.909 8.023 -13.506 1.00 90.06 273 GLU A CA 1
ATOM 2110 C C . GLU A 1 273 ? -2.755 6.638 -14.174 1.00 90.06 273 GLU A C 1
ATOM 2112 O O . GLU A 1 273 ? -2.036 6.474 -15.157 1.00 90.06 273 GLU A O 1
ATOM 2117 N N . GLY A 1 274 ? -3.372 5.604 -13.587 1.00 91.06 274 GLY A N 1
ATOM 2118 C CA . GLY A 1 274 ? -3.282 4.217 -14.065 1.00 91.06 274 GLY A CA 1
ATOM 2119 C C . GLY A 1 274 ? -1.955 3.502 -13.770 1.00 91.06 274 GLY A C 1
ATOM 2120 O O . GLY A 1 274 ? -1.797 2.347 -14.159 1.00 91.06 274 GLY A O 1
ATOM 2121 N N . GLN A 1 275 ? -1.014 4.150 -13.074 1.00 93.69 275 GLN A N 1
ATOM 2122 C CA . GLN A 1 275 ? 0.280 3.572 -12.711 1.00 93.69 275 GLN A CA 1
ATOM 2123 C C . GLN A 1 275 ? 0.287 3.033 -11.283 1.00 93.69 275 GLN A C 1
ATOM 2125 O O . GLN A 1 275 ? 0.297 3.802 -10.313 1.00 93.69 275 GLN A O 1
ATOM 2130 N N . GLU A 1 276 ? 0.383 1.712 -11.171 1.00 93.75 276 GLU A N 1
ATOM 2131 C CA . GLU A 1 276 ? 0.481 0.988 -9.907 1.00 93.75 276 GLU A CA 1
ATOM 2132 C C . GLU A 1 276 ? 1.942 0.826 -9.479 1.00 93.75 276 GLU A C 1
ATOM 2134 O O . GLU A 1 276 ? 2.754 0.190 -10.154 1.00 93.75 276 GLU A O 1
ATOM 2139 N N . LEU A 1 277 ? 2.283 1.404 -8.330 1.00 93.12 277 LEU A N 1
ATOM 2140 C CA . LEU A 1 277 ? 3.617 1.341 -7.751 1.00 93.12 277 LEU A CA 1
ATOM 2141 C C . LEU A 1 277 ? 3.540 0.913 -6.296 1.00 93.12 277 LEU A C 1
ATOM 2143 O O . LEU A 1 277 ? 2.710 1.377 -5.522 1.00 93.12 277 LEU A O 1
ATOM 2147 N N . VAL A 1 278 ? 4.468 0.052 -5.905 1.00 93.25 278 VAL A N 1
ATOM 2148 C CA . VAL A 1 278 ? 4.572 -0.401 -4.520 1.00 93.25 278 VAL A CA 1
ATOM 2149 C C . VAL A 1 278 ? 5.205 0.705 -3.684 1.00 93.25 278 VAL A C 1
ATOM 2151 O O . VAL A 1 278 ? 6.206 1.310 -4.099 1.00 93.25 278 VAL A O 1
ATOM 2154 N N . VAL A 1 279 ? 4.614 0.951 -2.518 1.00 95.06 279 VAL A N 1
ATOM 2155 C CA . VAL A 1 279 ? 5.072 1.906 -1.509 1.00 95.06 279 VAL A CA 1
ATOM 2156 C C . VAL A 1 279 ? 5.193 1.171 -0.177 1.00 95.06 279 VAL A C 1
ATOM 2158 O O . VAL A 1 279 ? 4.263 0.490 0.262 1.00 95.06 279 VAL A O 1
ATOM 2161 N N . GLY A 1 280 ? 6.368 1.260 0.448 1.00 95.44 280 GLY A N 1
ATOM 2162 C CA . GLY A 1 280 ? 6.559 0.717 1.793 1.00 95.44 280 GLY A CA 1
ATOM 2163 C C . GLY A 1 280 ? 5.880 1.613 2.824 1.00 95.44 280 GLY A C 1
ATOM 2164 O O . GLY A 1 280 ? 6.082 2.822 2.794 1.00 95.44 280 GLY A O 1
ATOM 2165 N N . SER A 1 281 ? 5.103 1.034 3.734 1.00 96.81 281 SER A N 1
ATOM 2166 C CA . SER A 1 281 ? 4.224 1.789 4.631 1.00 96.81 281 SER A CA 1
ATOM 2167 C C . SER A 1 281 ? 4.462 1.382 6.077 1.00 96.81 281 SER A C 1
ATOM 2169 O O . SER A 1 281 ? 4.375 0.202 6.425 1.00 96.81 281 SER A O 1
ATOM 2171 N N . PHE A 1 282 ? 4.792 2.359 6.916 1.00 97.94 282 PHE A N 1
ATOM 2172 C CA . PHE A 1 282 ? 5.225 2.124 8.282 1.00 97.94 282 PHE A CA 1
ATOM 2173 C C . PHE A 1 282 ? 4.620 3.162 9.226 1.00 97.94 282 PHE A C 1
ATOM 2175 O O . PHE A 1 282 ? 4.759 4.363 9.001 1.00 97.94 282 PHE A O 1
ATOM 2182 N N . ALA A 1 283 ? 3.973 2.709 10.296 1.00 97.62 283 ALA A N 1
ATOM 2183 C CA . ALA A 1 283 ? 3.421 3.585 11.324 1.00 97.62 283 ALA A CA 1
ATOM 2184 C C . ALA A 1 283 ? 3.422 2.898 12.696 1.00 97.62 283 ALA A C 1
ATOM 2186 O O . ALA A 1 283 ? 3.293 1.673 12.763 1.00 97.62 283 ALA A O 1
ATOM 2187 N N . PRO A 1 284 ? 3.567 3.651 13.800 1.00 97.00 284 PRO A N 1
ATOM 2188 C CA . PRO A 1 284 ? 3.338 3.117 15.136 1.00 97.00 284 PRO A CA 1
ATOM 2189 C C . PRO A 1 284 ? 1.861 2.746 15.317 1.00 97.00 284 PRO A C 1
ATOM 2191 O O . PRO A 1 284 ? 1.024 2.975 14.438 1.00 97.00 284 PRO A O 1
ATOM 2194 N N . VAL A 1 285 ? 1.516 2.202 16.483 1.00 96.69 285 VAL A N 1
ATOM 2195 C CA . VAL A 1 285 ? 0.105 2.136 16.867 1.00 96.69 285 VAL A CA 1
ATOM 2196 C C . VAL A 1 285 ? -0.377 3.568 17.072 1.00 96.69 285 VAL A C 1
ATOM 2198 O O . VAL A 1 285 ? 0.232 4.326 17.822 1.00 96.69 285 VAL A O 1
ATOM 2201 N N . MET A 1 286 ? -1.458 3.949 16.400 1.00 97.06 286 MET A N 1
ATOM 2202 C CA . MET A 1 286 ? -2.010 5.303 16.479 1.00 97.06 286 MET A CA 1
ATOM 2203 C C . MET A 1 286 ? -3.458 5.271 16.936 1.00 97.06 286 MET A C 1
ATOM 2205 O O . MET A 1 286 ? -4.153 4.277 16.733 1.00 97.06 286 MET A O 1
ATOM 2209 N N . MET A 1 287 ? -3.919 6.375 17.516 1.00 97.44 287 MET A N 1
ATOM 2210 C CA . MET A 1 287 ? -5.326 6.582 17.827 1.00 97.44 287 MET A CA 1
ATOM 2211 C C . MET A 1 287 ? -5.860 7.811 17.106 1.00 97.44 287 MET A C 1
ATOM 2213 O O . MET A 1 287 ? -5.243 8.881 17.147 1.00 97.44 287 MET A O 1
ATOM 2217 N N . THR A 1 288 ? -7.037 7.658 16.508 1.00 97.88 288 THR A N 1
ATOM 2218 C CA . THR A 1 288 ? -7.845 8.769 16.013 1.00 97.88 288 THR A CA 1
ATOM 2219 C C . THR A 1 288 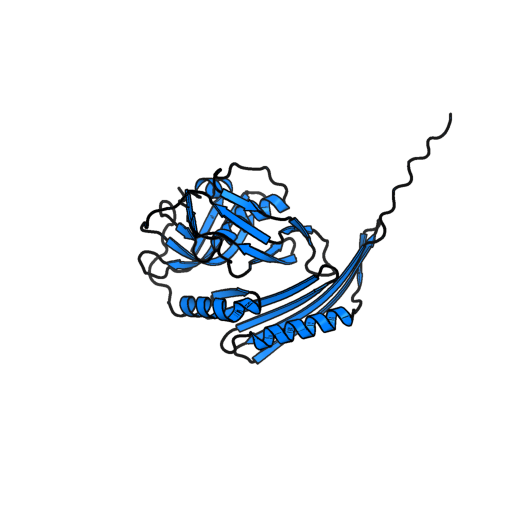? -9.183 8.863 16.740 1.00 97.88 288 THR A C 1
ATOM 2221 O O . THR A 1 288 ? -9.726 7.852 17.178 1.00 97.88 288 THR A O 1
ATOM 2224 N N . LEU A 1 289 ? -9.728 10.070 16.846 1.00 97.25 289 LEU A N 1
ATOM 2225 C CA . LEU A 1 289 ? -11.070 10.349 17.346 1.00 97.25 289 LEU A CA 1
ATOM 2226 C C . LEU A 1 289 ? -11.740 11.362 16.414 1.00 97.25 289 LEU A C 1
ATOM 2228 O O . LEU A 1 289 ? -11.441 12.555 16.470 1.00 97.25 289 LEU A O 1
ATOM 2232 N N . PHE A 1 290 ? -12.613 10.872 15.538 1.00 97.12 290 PHE A N 1
ATOM 2233 C CA . PHE A 1 290 ? -13.387 11.717 14.631 1.00 97.12 290 PHE A CA 1
ATOM 2234 C C . PHE A 1 290 ? -14.576 12.328 15.377 1.00 97.12 290 PHE A C 1
ATOM 2236 O O . PHE A 1 290 ? -15.175 11.668 16.230 1.00 97.12 290 PHE A O 1
ATOM 2243 N N . ALA A 1 291 ? -14.853 13.603 15.105 1.00 92.12 291 ALA A N 1
ATOM 2244 C CA . ALA A 1 291 ? -15.915 14.375 15.753 1.00 92.12 291 ALA A CA 1
ATOM 2245 C C . ALA A 1 291 ? -17.261 14.214 15.045 1.00 92.12 291 ALA A C 1
ATOM 2247 O O . ALA A 1 291 ? -17.246 13.888 13.838 1.00 92.12 291 ALA A O 1
#

Secondary structure (DSSP, 8-state):
----PPPPP--PPPEEEEEEEEEEEEETTEEEEEEEEEEEEEEETTEEEEE----HHHHHHHHHHHHHHHHH--TTSEEEEEEEEETTEEEEEEEEEETTEEEEE-TTTHHHHHHHHHHHHTS---SPPPP-TTS-EEE-TTTHHHHHIIIIIHHHHTTPPP-PPPTTEEEE--EEEE-SSTTSPPEEEESEEEEEESSB-----S-EEEEEEEEEEEETTTTEEEEEEEEEEETTEEPPPEEEEEEHHHHHHHEEEEEEEEEEEEEEEEEETTEEEEEEEEEEEEEE---

pLDDT: mean 92.94, std 10.97, range [39.19, 98.62]

Sequence (291 aa):
MAGVNPPSAIRHPPSVFRIATRDELWLRGRLLERRLSHGEAIEDEYGIIATDSRDDALLAICDREMQRMHDAMPRDARVRLVATASTDGTSSTMTIGLRGLSIVTSPEHASVDYALLRELADVEPSGELIDYHGVPIVWRNGSAAVLLHEAIGHPLEHEHAAIEWPSWLHVDVPLRIRRATFRDVPLLRMTTLIASGVGQAFQPVPSIEVLLVAGGEYEPLTQTVTLHIAAANYEGRRLPPFEITESREAVARAIVAAEGETLRYPGVVCSREGQELVVGSFAPVMMTLFA

Radius of gyration: 21.79 Å; chains: 1; bounding box: 50×71×61 Å